Protein AF-A0A6P7U3Q9-F1 (afdb_monomer)

Organism: NCBI:txid2607531

Mean predicted aligned error: 15.28 Å

Solvent-accessible surface area (backbone atoms only — not comparable to full-atom values): 17839 Å² total; per-residue (Å²): 108,72,71,57,51,53,52,53,56,42,59,76,68,71,72,64,71,48,75,66,57,58,52,54,49,52,51,52,59,54,46,75,79,41,59,65,56,70,75,57,48,54,51,52,53,52,52,51,58,48,55,72,71,46,54,90,85,40,72,64,36,56,52,53,51,49,53,51,50,55,65,64,68,53,68,44,76,66,75,80,89,80,83,84,53,65,67,60,52,48,53,53,50,57,71,78,38,85,76,60,61,73,61,52,52,51,56,62,65,45,67,84,76,55,99,71,86,87,88,91,87,88,78,86,80,82,71,90,65,76,85,84,69,65,58,80,45,72,71,43,54,52,48,43,53,64,25,67,44,91,69,81,72,59,62,70,56,48,54,51,50,55,50,46,51,54,50,50,56,52,45,48,70,77,41,78,81,72,80,59,68,64,50,70,76,59,44,38,78,73,74,40,77,79,74,42,60,99,52,82,82,56,58,99,60,69,56,92,49,44,45,84,41,83,45,80,54,99,80,39,80,44,82,43,64,38,36,44,45,84,38,74,77,82,58,68,50,50,78,44,78,46,46,88,72,53,68,72,56,50,54,53,49,54,52,50,47,54,52,48,37,56,51,40,48,73,76,39,71,88,56,49,55,73,70,67,29,49,24,28,42,40,40,37,41,73,68,87,129

Secondary structure (DSSP, 8-state):
-HHHHHHHHHHHTT----HHHHHHHHHHHHHTTS---HHHHHHHHHHHHHHHHS-TTSHHHHHHHHHHHHHHHS-TT--------HHHHHHHHHHHS-S-HHHHHHHHHHTTT---------STTS----TTS-B--HHHHHHHHHHT---SSSHHHHHHHHHHHHHHHHHHHH-----SB--HHHHHHHH-S-SS-TTSSS-SSPPTTEEEEEEEETTEEEEEEEEEEEE-SS-S-PEEEES---HHHHHHHHHHHHHHHHHHHHH-TT--TTTSS--EEEEE-----

Structure (mmCIF, N/CA/C/O backbone):
data_AF-A0A6P7U3Q9-F1
#
_entry.id   AF-A0A6P7U3Q9-F1
#
loop_
_atom_site.group_PDB
_atom_site.id
_atom_site.type_symbol
_atom_site.label_atom_id
_atom_site.label_alt_id
_atom_site.label_comp_id
_atom_site.label_asym_id
_atom_site.label_entity_id
_atom_site.label_seq_id
_atom_site.pdbx_PDB_ins_code
_atom_site.Cartn_x
_atom_site.Cartn_y
_atom_site.Cartn_z
_atom_site.occupancy
_atom_site.B_iso_or_equiv
_atom_site.auth_seq_id
_atom_site.auth_comp_id
_atom_site.auth_asym_id
_atom_site.auth_atom_id
_atom_site.pdbx_PDB_model_num
ATOM 1 N N . MET A 1 1 ? -4.521 23.941 66.210 1.00 52.97 1 MET A N 1
ATOM 2 C CA . MET A 1 1 ? -5.509 23.727 67.291 1.00 52.97 1 MET A CA 1
ATOM 3 C C . MET A 1 1 ? -6.953 24.027 66.886 1.00 52.97 1 MET A C 1
ATOM 5 O O . MET A 1 1 ? -7.742 23.097 66.923 1.00 52.97 1 MET A O 1
ATOM 9 N N . LEU A 1 2 ? -7.325 25.228 66.415 1.00 47.78 2 LEU A N 1
ATOM 10 C CA . LEU A 1 2 ? -8.735 25.521 66.066 1.00 47.78 2 LEU A CA 1
ATOM 11 C C . LEU A 1 2 ? -9.262 24.725 64.846 1.00 47.78 2 LEU A C 1
ATOM 13 O O . LEU A 1 2 ? -10.380 24.222 64.870 1.00 47.78 2 LEU A O 1
ATOM 17 N N . ASN A 1 3 ? -8.437 24.532 63.806 1.00 52.97 3 ASN A N 1
ATOM 18 C CA . ASN A 1 3 ? -8.806 23.727 62.626 1.00 52.97 3 ASN A CA 1
ATOM 19 C C . ASN A 1 3 ? -8.926 22.220 62.920 1.00 52.97 3 ASN A C 1
ATOM 21 O O . ASN A 1 3 ? -9.702 21.529 62.263 1.00 52.97 3 ASN A O 1
ATOM 25 N N . GLU A 1 4 ? -8.188 21.707 63.905 1.00 60.53 4 GLU A N 1
ATOM 26 C CA . GLU A 1 4 ? -8.290 20.305 64.338 1.00 60.53 4 GLU A CA 1
ATOM 27 C C . GLU A 1 4 ? -9.533 20.079 65.196 1.00 60.53 4 GLU A C 1
ATOM 29 O O . GLU A 1 4 ? -10.237 19.092 65.006 1.00 60.53 4 GLU A O 1
ATOM 34 N N . GLN A 1 5 ? -9.868 21.041 66.058 1.00 57.62 5 GLN A N 1
ATOM 35 C CA . GLN A 1 5 ? -11.106 21.029 66.835 1.00 57.62 5 GLN A CA 1
ATOM 36 C C . GLN A 1 5 ? -12.343 21.192 65.938 1.00 57.62 5 GLN A C 1
ATOM 38 O O . GLN A 1 5 ? -13.330 20.489 66.125 1.00 57.62 5 GLN A O 1
ATOM 43 N N . LEU A 1 6 ? -12.272 22.019 64.888 1.00 56.50 6 LEU A N 1
ATOM 44 C CA . LEU A 1 6 ? -13.322 22.110 63.866 1.00 56.50 6 LEU A CA 1
ATOM 45 C C . LEU A 1 6 ? -13.481 20.810 63.063 1.00 56.50 6 LEU A C 1
ATOM 47 O O . LEU A 1 6 ? -14.604 20.451 62.721 1.00 56.50 6 LEU A O 1
ATOM 51 N N . LYS A 1 7 ? -12.393 20.083 62.771 1.00 55.75 7 LYS A N 1
ATOM 52 C CA . LYS A 1 7 ? -12.465 18.744 62.154 1.00 55.75 7 LYS A CA 1
ATOM 53 C C . LYS A 1 7 ? -13.072 17.702 63.098 1.00 55.75 7 LYS A C 1
ATOM 55 O O . LYS A 1 7 ? -13.843 16.865 62.638 1.00 55.75 7 LYS A O 1
ATOM 60 N N . ALA A 1 8 ? -12.756 17.763 64.391 1.00 57.00 8 ALA A N 1
ATOM 61 C CA . ALA A 1 8 ? -13.299 16.859 65.405 1.00 57.00 8 ALA A CA 1
ATOM 62 C C . ALA A 1 8 ? -14.808 17.078 65.627 1.00 57.00 8 ALA A C 1
ATOM 64 O O . ALA A 1 8 ? -15.578 16.126 65.566 1.00 57.00 8 ALA A O 1
ATOM 65 N N . ILE A 1 9 ? -15.250 18.334 65.748 1.00 57.62 9 ILE A N 1
ATOM 66 C CA . ILE A 1 9 ? -16.673 18.684 65.909 1.00 57.62 9 ILE A CA 1
ATOM 67 C C . ILE A 1 9 ? -17.478 18.342 64.641 1.00 57.62 9 IL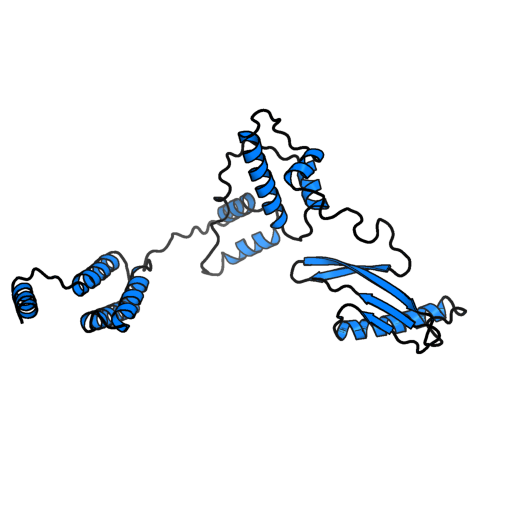E A C 1
ATOM 69 O O . ILE A 1 9 ? -18.609 17.868 64.720 1.00 57.62 9 ILE A O 1
ATOM 73 N N . LYS A 1 10 ? -16.892 18.510 63.447 1.00 51.03 10 LYS A N 1
ATOM 74 C CA . LYS A 1 10 ? -17.540 18.115 62.183 1.00 51.03 10 LYS A CA 1
ATOM 75 C C . LYS A 1 10 ? -17.627 16.593 61.976 1.00 51.03 10 LYS A C 1
ATOM 77 O O . LYS A 1 10 ? -18.480 16.163 61.203 1.00 51.03 10 LYS A O 1
ATOM 82 N N . ARG A 1 11 ? -16.797 15.792 62.660 1.00 53.44 11 ARG A N 1
ATOM 83 C CA . ARG A 1 11 ? -16.902 14.319 62.701 1.00 53.44 11 ARG A CA 1
ATOM 84 C C . ARG A 1 11 ? -18.050 13.843 63.585 1.00 53.44 11 ARG A C 1
ATOM 86 O O . ARG A 1 11 ? -18.759 12.927 63.191 1.00 53.44 11 ARG A O 1
ATOM 93 N N . GLU A 1 12 ? -18.264 14.479 64.736 1.00 51.75 12 GLU A N 1
ATOM 94 C CA . GLU A 1 12 ? -19.347 14.104 65.661 1.00 51.75 12 GLU A CA 1
ATOM 95 C C . GLU A 1 12 ? -20.749 14.438 65.128 1.00 51.75 12 GLU A C 1
ATOM 97 O O . GLU A 1 12 ? -21.712 13.753 65.451 1.00 51.75 12 GLU A O 1
ATOM 102 N N . LEU A 1 13 ? -20.870 15.450 64.262 1.00 49.06 13 LEU A N 1
ATOM 103 C CA . LEU A 1 13 ? -22.145 15.864 63.662 1.00 49.06 13 LEU A CA 1
ATOM 104 C C . LEU A 1 13 ? -22.576 15.031 62.438 1.00 49.06 13 LEU A C 1
ATOM 106 O O . LEU A 1 13 ? -23.645 15.286 61.892 1.00 49.06 13 LEU A O 1
ATOM 110 N N . GLY A 1 14 ? -21.775 14.060 61.979 1.00 48.97 14 GLY A N 1
ATOM 111 C CA . GLY A 1 14 ? -22.157 13.134 60.897 1.00 48.97 14 GLY A CA 1
ATOM 112 C C . GLY A 1 14 ? -22.360 13.764 59.506 1.00 48.97 14 GLY A C 1
ATOM 113 O O . GLY A 1 14 ? -22.936 13.127 58.628 1.00 48.97 14 GLY A O 1
ATOM 114 N N . ILE A 1 15 ? -21.912 15.008 59.287 1.00 46.22 15 ILE A N 1
ATOM 115 C CA . ILE A 1 15 ? -22.162 15.781 58.049 1.00 46.22 15 ILE A CA 1
ATOM 116 C C . ILE A 1 15 ? -20.983 15.726 57.060 1.00 46.22 15 ILE A C 1
ATOM 118 O O . ILE A 1 15 ? -21.161 15.991 55.872 1.00 46.22 15 ILE A O 1
ATOM 122 N N . LEU A 1 16 ? -19.785 15.327 57.492 1.00 44.59 16 LEU A N 1
ATOM 123 C CA . LEU A 1 16 ? -18.706 14.996 56.561 1.00 44.59 16 LEU A CA 1
ATOM 124 C C . LEU A 1 16 ? -18.811 13.515 56.191 1.00 44.59 16 LEU A C 1
ATOM 126 O O . LEU A 1 16 ? -18.210 12.669 56.843 1.00 44.59 16 LEU A O 1
ATOM 130 N N . LYS A 1 17 ? -19.546 13.203 55.116 1.00 50.00 17 LYS A N 1
ATOM 131 C CA . LYS A 1 17 ? -19.122 12.077 54.273 1.00 50.00 17 LYS A CA 1
ATOM 132 C C . LYS A 1 17 ? -17.722 12.452 53.801 1.00 50.00 17 LYS A C 1
ATOM 134 O O . LYS A 1 17 ? -17.594 13.420 53.052 1.00 50.00 17 LYS A O 1
ATOM 139 N N . ASP A 1 18 ? -16.692 11.778 54.303 1.00 58.56 18 ASP A N 1
ATOM 140 C CA . ASP A 1 18 ? -15.330 11.998 53.823 1.00 58.56 18 ASP A CA 1
ATOM 141 C C . ASP A 1 18 ? -15.333 11.839 52.292 1.00 58.56 18 ASP A C 1
ATOM 143 O O . ASP A 1 18 ? -16.075 11.018 51.743 1.00 58.56 18 ASP A O 1
ATOM 147 N N . ASP A 1 19 ? -14.512 12.613 51.573 1.00 62.41 19 ASP A N 1
ATOM 148 C CA . ASP A 1 19 ? -14.439 12.540 50.103 1.00 62.41 19 ASP A CA 1
ATOM 149 C C . ASP A 1 19 ? -14.242 11.091 49.615 1.00 62.41 19 ASP A C 1
ATOM 151 O O . ASP A 1 19 ? -14.748 10.707 48.559 1.00 62.41 19 ASP A O 1
ATOM 155 N N . LYS A 1 20 ? -13.584 10.261 50.435 1.00 66.75 20 LYS A N 1
ATOM 156 C CA . LYS A 1 20 ? -13.389 8.820 50.239 1.00 66.75 20 LYS A CA 1
ATOM 157 C C . LYS A 1 20 ? -14.699 8.025 50.213 1.00 66.75 20 LYS A C 1
ATOM 159 O O . LYS A 1 20 ? -14.896 7.228 49.299 1.00 66.75 20 LYS A O 1
ATOM 164 N N . ASP A 1 21 ? -15.606 8.286 51.151 1.00 70.50 21 ASP A N 1
ATOM 165 C CA . ASP A 1 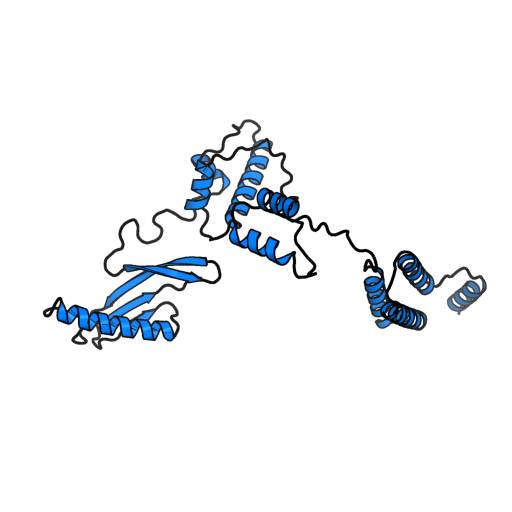21 ? -16.903 7.606 51.248 1.00 70.50 21 ASP A CA 1
ATOM 166 C C . ASP A 1 21 ? -17.832 8.000 50.096 1.00 70.50 21 ASP A C 1
ATOM 168 O O . ASP A 1 21 ? -18.650 7.212 49.628 1.00 70.50 21 ASP A O 1
ATOM 172 N N . SER A 1 22 ? -17.679 9.220 49.574 1.00 75.31 22 SER A N 1
ATOM 173 C CA . SER A 1 22 ? -18.418 9.655 48.386 1.00 75.31 22 SER A CA 1
ATOM 174 C C . SER A 1 22 ? -17.975 8.923 47.112 1.00 75.31 22 SER A C 1
ATOM 176 O O . SER A 1 22 ? -18.782 8.698 46.209 1.00 75.31 22 SER A O 1
ATOM 178 N N . VAL A 1 23 ? -16.690 8.566 47.020 1.00 75.75 23 VAL A N 1
ATOM 179 C CA . VAL A 1 23 ? -16.101 7.884 45.862 1.00 75.75 23 VAL A CA 1
ATOM 180 C C . VAL A 1 23 ? -16.430 6.393 45.896 1.00 75.75 23 VAL A C 1
ATOM 182 O O . VAL A 1 23 ? -16.833 5.844 44.872 1.00 75.75 23 VAL A O 1
ATOM 185 N N . SER A 1 24 ? -16.338 5.754 47.065 1.00 76.44 24 SER A N 1
ATOM 186 C CA . SER A 1 24 ? -16.710 4.345 47.233 1.00 76.44 24 SER A CA 1
ATOM 187 C C . SER A 1 24 ? -18.198 4.108 46.955 1.00 76.44 24 SER A C 1
ATOM 189 O O . SER A 1 24 ? -18.549 3.164 46.245 1.00 76.44 24 SER A O 1
ATOM 191 N N . GLU A 1 25 ? -19.072 5.008 47.411 1.00 81.12 25 GLU A N 1
ATOM 192 C CA . GLU A 1 25 ? -20.513 4.915 47.165 1.00 81.12 25 GLU A CA 1
ATOM 193 C C . GLU A 1 25 ? -20.857 5.050 45.673 1.00 81.12 25 GLU A C 1
ATOM 195 O O . GLU A 1 25 ? -21.685 4.305 45.152 1.00 81.12 25 GLU A O 1
ATOM 200 N N . LYS A 1 26 ? -20.167 5.937 44.942 1.00 83.50 26 LYS A N 1
ATOM 201 C CA . LYS A 1 26 ? -20.329 6.065 43.482 1.00 83.50 26 LYS A CA 1
ATOM 202 C C . LYS A 1 26 ? -19.957 4.779 42.746 1.00 83.50 26 LYS A C 1
ATOM 204 O O . LYS A 1 26 ? -20.659 4.392 41.812 1.00 83.50 26 LYS A O 1
ATOM 209 N N . PHE A 1 27 ? -18.875 4.112 43.151 1.00 84.75 27 PHE A N 1
ATOM 210 C CA . PHE A 1 27 ? -18.471 2.842 42.545 1.00 84.75 27 PHE A CA 1
ATOM 211 C C . PHE A 1 27 ? -19.470 1.724 42.856 1.00 84.75 27 PHE A C 1
ATOM 213 O O . PHE A 1 27 ? -19.871 1.007 41.940 1.00 84.75 27 PHE A O 1
ATOM 220 N N . ARG A 1 28 ? -19.970 1.637 44.096 1.00 82.56 28 ARG A N 1
ATOM 221 C CA . ARG A 1 28 ? -21.030 0.681 44.465 1.00 82.56 28 ARG A CA 1
ATOM 222 C C . ARG A 1 28 ? -22.326 0.905 43.689 1.00 82.56 28 ARG A C 1
ATOM 224 O O . ARG A 1 28 ? -22.921 -0.056 43.211 1.00 82.56 28 ARG A O 1
ATOM 231 N N . GLN A 1 29 ? -22.733 2.159 43.492 1.00 85.00 29 GLN A N 1
ATOM 232 C CA . GLN A 1 29 ? -23.916 2.493 42.692 1.00 85.00 29 GLN A CA 1
ATOM 233 C C . GLN A 1 29 ? -23.778 2.063 41.226 1.00 85.00 29 GLN A C 1
ATOM 235 O O . GLN A 1 29 ? -24.739 1.563 40.646 1.00 85.00 29 GLN A O 1
ATOM 240 N N . ARG A 1 30 ? -22.589 2.209 40.624 1.00 81.25 30 ARG A N 1
ATOM 241 C CA . ARG A 1 30 ? -22.328 1.718 39.258 1.00 81.25 30 ARG A CA 1
ATOM 242 C C . ARG A 1 30 ? -22.402 0.192 39.186 1.00 81.25 30 ARG A C 1
ATOM 244 O O . ARG A 1 30 ? -23.044 -0.342 38.281 1.00 81.25 30 ARG A O 1
ATOM 251 N N . LEU A 1 31 ? -21.810 -0.491 40.167 1.00 80.19 31 LEU A N 1
ATOM 252 C CA . LEU A 1 31 ? -21.789 -1.954 40.252 1.00 80.19 31 LEU A CA 1
ATOM 253 C C . LEU A 1 31 ? -23.181 -2.560 40.444 1.00 80.19 31 LEU A C 1
ATOM 255 O O . LEU A 1 31 ? -23.454 -3.610 39.877 1.00 80.19 31 LEU A O 1
ATOM 259 N N . ALA A 1 32 ? -24.090 -1.879 41.149 1.00 78.56 32 ALA A N 1
ATOM 260 C CA . ALA A 1 32 ? -25.460 -2.357 41.361 1.00 78.56 32 ALA A CA 1
ATOM 261 C C . ALA A 1 32 ? -26.244 -2.600 40.054 1.00 78.56 32 ALA A C 1
ATOM 263 O O . ALA A 1 32 ? -27.200 -3.372 40.041 1.00 78.56 32 ALA A O 1
ATOM 264 N N . SER A 1 33 ? -25.848 -1.949 38.955 1.00 77.12 33 SER A N 1
ATOM 265 C CA . SER A 1 33 ? -26.491 -2.086 37.641 1.00 77.12 33 SER A CA 1
ATOM 266 C C . SER A 1 33 ? -25.876 -3.163 36.734 1.00 77.12 33 SER A C 1
ATOM 268 O O . SER A 1 33 ? -26.373 -3.373 35.625 1.00 77.12 33 SER A O 1
ATOM 270 N N . LEU A 1 34 ? -24.788 -3.813 37.166 1.00 81.19 34 LEU A N 1
ATOM 271 C CA . LEU A 1 34 ? -23.948 -4.692 36.349 1.00 81.19 34 LEU A CA 1
ATOM 272 C C . LEU A 1 34 ? -23.845 -6.088 36.975 1.00 81.19 34 LEU A C 1
ATOM 274 O O . LEU A 1 34 ? -23.702 -6.240 38.185 1.00 81.19 34 LEU A O 1
ATOM 278 N N . THR A 1 35 ? -23.875 -7.127 36.142 1.00 81.31 35 THR A N 1
ATOM 279 C CA . THR A 1 35 ? -23.699 -8.519 36.573 1.00 81.31 35 THR A CA 1
ATOM 280 C C . THR A 1 35 ? -22.226 -8.902 36.459 1.00 81.31 35 THR A C 1
ATOM 282 O O . THR A 1 35 ? -21.737 -9.325 35.413 1.00 81.31 35 THR A O 1
ATOM 285 N N . VAL A 1 36 ? -21.492 -8.700 37.554 1.00 82.12 36 VAL A N 1
ATOM 286 C CA . VAL A 1 36 ? -20.043 -8.937 37.622 1.00 82.12 36 VAL A CA 1
ATOM 287 C C . VAL A 1 36 ? -19.751 -10.393 38.028 1.00 82.12 36 VAL A C 1
ATOM 289 O O . VAL A 1 36 ? -20.356 -10.888 38.981 1.00 82.12 36 VAL A O 1
ATOM 292 N N . PRO A 1 37 ? -18.824 -11.100 37.351 1.00 87.56 37 PRO A N 1
ATOM 293 C CA . PRO A 1 37 ? -18.370 -12.428 37.766 1.00 87.56 37 PRO A CA 1
ATOM 294 C C . PRO A 1 37 ? -17.748 -12.440 39.170 1.00 87.56 37 PRO A C 1
ATOM 296 O O . PRO A 1 37 ? -17.077 -11.489 39.570 1.00 87.56 37 PRO A O 1
ATOM 299 N N . VAL A 1 38 ? -17.906 -13.555 39.890 1.00 87.12 38 VAL A N 1
ATOM 300 C CA . VAL A 1 38 ? -17.514 -13.697 41.309 1.00 87.12 38 VAL A CA 1
ATOM 301 C C . VAL A 1 38 ? -16.040 -13.360 41.554 1.00 87.12 38 VAL A C 1
ATOM 303 O O . VAL A 1 38 ? -15.726 -12.602 42.465 1.00 87.12 38 VAL A O 1
ATOM 306 N N . THR A 1 39 ? -15.140 -13.839 40.695 1.00 87.88 39 THR A N 1
ATOM 307 C CA . THR A 1 39 ? -13.694 -13.586 40.808 1.00 87.88 39 THR A CA 1
ATOM 308 C C . THR A 1 39 ? -13.339 -12.104 40.714 1.00 87.88 39 THR A C 1
ATOM 310 O O . THR A 1 39 ? -12.439 -11.630 41.398 1.00 87.88 39 THR A O 1
ATOM 313 N N . ILE A 1 40 ? -14.050 -11.351 39.874 1.00 86.44 40 ILE A N 1
ATOM 314 C CA . ILE A 1 40 ? -13.814 -9.917 39.684 1.00 86.44 40 ILE A CA 1
ATOM 315 C C . ILE A 1 40 ? -14.450 -9.131 40.831 1.00 86.44 40 ILE A C 1
ATOM 317 O O . ILE A 1 40 ? -13.866 -8.154 41.295 1.00 86.44 40 ILE A O 1
ATOM 321 N N . MET A 1 41 ? -15.601 -9.584 41.333 1.00 86.12 41 MET A N 1
ATOM 322 C CA . MET A 1 41 ? -16.235 -8.994 42.510 1.00 86.12 41 MET A CA 1
ATOM 323 C C . MET A 1 41 ? -15.317 -9.070 43.740 1.00 86.12 41 MET A C 1
ATOM 325 O O . MET A 1 41 ? -15.166 -8.078 44.446 1.00 86.12 41 MET A O 1
ATOM 329 N N . GLU A 1 42 ? -14.634 -10.200 43.953 1.00 89.38 42 GLU A N 1
ATOM 330 C CA . GLU A 1 42 ? -13.645 -10.350 45.031 1.00 89.38 42 GLU A CA 1
ATOM 331 C C . GLU A 1 42 ? -12.491 -9.344 44.908 1.00 89.38 42 GLU A C 1
ATOM 333 O O . GLU A 1 42 ? -12.098 -8.727 45.898 1.00 89.38 42 GLU A O 1
ATOM 338 N N . VAL A 1 43 ? -11.972 -9.132 43.694 1.00 88.19 43 VAL A N 1
ATOM 339 C CA . VAL A 1 43 ? -10.904 -8.151 43.438 1.00 88.19 43 VAL A CA 1
ATOM 340 C C . VAL A 1 43 ? -11.395 -6.725 43.695 1.00 88.19 43 VAL A C 1
ATOM 342 O O . VAL A 1 43 ? -10.690 -5.938 44.322 1.00 88.19 43 VAL A O 1
ATOM 345 N N . ILE A 1 44 ? -12.608 -6.385 43.256 1.00 87.94 44 ILE A N 1
ATOM 346 C CA . ILE A 1 44 ? -13.198 -5.059 43.476 1.00 87.94 44 ILE A CA 1
ATOM 347 C C . ILE A 1 44 ? -13.384 -4.785 44.972 1.00 87.94 44 ILE A C 1
ATOM 349 O O . ILE A 1 44 ? -13.033 -3.701 45.434 1.00 87.94 44 ILE A O 1
ATOM 353 N N . GLU A 1 45 ? -13.878 -5.756 45.741 1.00 87.81 45 GLU A N 1
ATOM 354 C CA . GLU A 1 45 ? -14.030 -5.620 47.194 1.00 87.81 45 GLU A CA 1
ATOM 355 C C . GLU A 1 45 ? -12.676 -5.468 47.905 1.00 87.81 45 GLU A C 1
ATOM 357 O O . GLU A 1 45 ? -12.531 -4.622 48.790 1.00 87.81 45 GLU A O 1
ATOM 362 N N . GLN A 1 46 ? -11.644 -6.208 47.479 1.00 88.12 46 GLN A N 1
ATOM 363 C CA . GLN A 1 46 ? -10.283 -6.041 48.002 1.00 88.12 46 GLN A CA 1
ATOM 364 C C . GLN A 1 46 ? -9.720 -4.643 47.717 1.00 88.12 46 GLN A C 1
ATOM 366 O O . GLN A 1 46 ? -9.127 -4.024 48.601 1.00 88.12 46 GLN A O 1
ATOM 371 N N . GLU A 1 47 ? -9.906 -4.123 46.504 1.00 87.38 47 GLU A N 1
ATOM 372 C CA . GLU A 1 47 ? -9.430 -2.788 46.133 1.00 87.38 47 GLU A CA 1
ATOM 373 C C . GLU A 1 47 ? -10.241 -1.670 46.809 1.00 87.38 47 GLU A C 1
ATOM 375 O O . GLU A 1 47 ? -9.668 -0.654 47.205 1.00 87.38 47 GLU A O 1
ATOM 380 N N . LEU A 1 48 ? -11.545 -1.862 47.044 1.00 86.12 48 LEU A N 1
ATOM 381 C CA . LEU A 1 48 ? -12.362 -0.946 47.851 1.00 86.12 48 LEU A CA 1
ATOM 382 C C . LEU A 1 48 ? -11.910 -0.919 49.319 1.00 86.12 48 LEU A C 1
ATOM 384 O O . LEU A 1 48 ? -11.827 0.161 49.907 1.00 86.12 48 LEU A O 1
ATOM 388 N N . ALA A 1 49 ? -11.559 -2.075 49.891 1.00 87.00 49 ALA A N 1
ATOM 389 C CA . ALA A 1 49 ? -11.005 -2.169 51.242 1.00 87.00 49 ALA A CA 1
ATOM 390 C C . ALA A 1 49 ? -9.610 -1.523 51.353 1.00 87.00 49 ALA A C 1
ATOM 392 O O . ALA A 1 49 ? -9.279 -0.898 52.364 1.00 87.00 49 ALA A O 1
ATOM 393 N N . LYS A 1 50 ? -8.782 -1.617 50.303 1.00 85.50 50 LYS A N 1
ATOM 394 C CA . LYS A 1 50 ? -7.511 -0.877 50.227 1.00 85.50 50 LYS A CA 1
ATOM 395 C C . LYS A 1 50 ? -7.755 0.630 50.145 1.00 85.50 50 LYS A C 1
ATOM 397 O O . LYS A 1 50 ? -7.123 1.388 50.878 1.00 85.50 50 LYS A O 1
ATOM 402 N N . LEU A 1 51 ? -8.708 1.071 49.321 1.00 83.88 51 LEU A N 1
ATOM 403 C CA . LEU A 1 51 ? -9.039 2.487 49.140 1.00 83.88 51 LEU A CA 1
ATOM 404 C C . LEU A 1 51 ? -9.519 3.156 50.441 1.00 83.88 51 LEU A C 1
ATOM 406 O O . LEU A 1 51 ? -9.191 4.321 50.675 1.00 83.88 51 LEU A O 1
ATOM 410 N N . SER A 1 52 ? -10.257 2.440 51.300 1.00 81.25 52 SER A N 1
ATOM 411 C CA . SER A 1 52 ? -10.695 2.974 52.599 1.00 81.25 52 SER A CA 1
ATOM 412 C C . SER A 1 52 ? -9.543 3.167 53.588 1.00 81.25 52 SER A C 1
ATOM 414 O O . SER A 1 52 ? -9.570 4.110 54.380 1.00 81.25 52 SER A O 1
ATOM 416 N N . ASN A 1 53 ? -8.517 2.314 53.524 1.00 83.56 53 ASN A N 1
ATOM 417 C CA . ASN A 1 53 ? -7.377 2.354 54.444 1.00 83.56 53 ASN A CA 1
ATOM 418 C C . ASN A 1 53 ? -6.307 3.377 54.034 1.00 83.56 53 ASN A C 1
ATOM 420 O O . ASN A 1 53 ? -5.633 3.938 54.895 1.00 83.56 53 ASN A O 1
ATOM 424 N N . LEU A 1 54 ? -6.146 3.637 52.734 1.00 81.12 54 LEU A N 1
ATOM 425 C CA . LEU A 1 54 ? -5.113 4.537 52.218 1.00 81.12 54 LEU A CA 1
ATOM 426 C C . LEU A 1 54 ? -5.417 6.012 52.505 1.00 81.12 54 LEU A C 1
ATOM 428 O O . LEU A 1 54 ? -6.563 6.462 52.456 1.00 81.12 54 LEU A O 1
ATOM 432 N N . GLU A 1 55 ? -4.378 6.806 52.764 1.00 75.62 55 GLU A N 1
ATOM 433 C CA . GLU A 1 55 ? -4.494 8.261 52.893 1.00 75.62 55 GLU A CA 1
ATOM 434 C C . GLU A 1 55 ? -4.781 8.927 51.541 1.00 75.62 55 GLU A C 1
ATOM 436 O O . GLU A 1 55 ? -4.181 8.583 50.525 1.00 75.62 55 GLU A O 1
ATOM 441 N N . SER A 1 56 ? -5.658 9.936 51.523 1.00 72.94 56 SER A N 1
ATOM 442 C CA . SER A 1 56 ? -6.075 10.625 50.290 1.00 72.94 56 SER A CA 1
ATOM 443 C C . SER A 1 56 ? -4.953 11.420 49.607 1.00 72.94 56 SER A C 1
ATOM 445 O O . SER A 1 56 ? -5.095 11.791 48.446 1.00 72.94 56 SER A O 1
ATOM 447 N N . SER A 1 57 ? -3.854 11.699 50.313 1.00 76.94 57 SER A N 1
ATOM 448 C CA . SER A 1 57 ? -2.642 12.345 49.789 1.00 76.94 57 SER A CA 1
ATOM 449 C C . SER A 1 57 ? -1.625 11.366 49.196 1.00 76.94 57 SER A C 1
ATOM 451 O O . SER A 1 57 ? -0.646 11.811 48.600 1.00 76.94 57 SER A O 1
ATOM 453 N N . SER A 1 58 ? -1.820 10.052 49.361 1.00 84.62 58 SER A N 1
ATOM 454 C CA . SER A 1 58 ? -0.893 9.041 48.849 1.00 84.62 58 SER A CA 1
ATOM 455 C C . SER A 1 58 ? -1.023 8.876 47.334 1.00 84.62 58 SER A C 1
ATOM 457 O O . SER A 1 58 ? -2.124 8.883 46.779 1.00 84.62 58 SER A O 1
ATOM 459 N N . ALA A 1 59 ? 0.105 8.652 46.656 1.00 83.50 59 ALA A N 1
ATOM 460 C CA . ALA A 1 59 ? 0.116 8.290 45.241 1.00 83.50 59 ALA A CA 1
ATOM 461 C C . ALA A 1 59 ? -0.647 6.975 44.982 1.00 83.50 59 ALA A C 1
ATOM 463 O O . ALA A 1 59 ? -1.312 6.842 43.956 1.00 83.50 59 ALA A O 1
ATOM 464 N N . GLU A 1 60 ? -0.630 6.043 45.940 1.00 84.12 60 GLU A N 1
ATOM 465 C CA . GLU A 1 60 ? -1.352 4.766 45.854 1.00 84.12 60 GLU A CA 1
ATOM 466 C C . GLU A 1 60 ? -2.872 4.963 45.833 1.00 84.12 60 GLU A C 1
ATOM 468 O O . GLU A 1 60 ? -3.570 4.283 45.087 1.00 84.12 60 GLU A O 1
ATOM 473 N N . PHE A 1 61 ? -3.389 5.959 46.561 1.00 86.06 61 PHE A N 1
ATOM 474 C CA . PHE A 1 61 ? -4.819 6.278 46.560 1.00 86.06 61 PHE A CA 1
ATOM 475 C C . PHE A 1 61 ? -5.303 6.705 45.167 1.00 86.06 61 PHE A C 1
ATOM 477 O O . PHE A 1 61 ? -6.379 6.303 44.726 1.00 86.06 61 PHE A O 1
ATOM 484 N N . SER A 1 62 ? -4.488 7.481 44.446 1.00 85.31 62 SER A N 1
ATOM 485 C CA . SER A 1 62 ? -4.781 7.883 43.065 1.00 85.31 62 SER A CA 1
ATOM 486 C C . SER A 1 62 ? -4.776 6.683 42.109 1.00 85.31 62 SER A C 1
ATOM 488 O O . SER A 1 62 ? -5.679 6.543 41.283 1.00 85.31 62 SER A O 1
ATOM 490 N N . VAL A 1 63 ? -3.804 5.774 42.255 1.00 89.12 63 VAL A N 1
ATOM 491 C CA . VAL A 1 63 ? -3.685 4.571 41.413 1.00 89.12 63 VAL A CA 1
ATOM 492 C C . VAL A 1 63 ? -4.856 3.613 41.641 1.00 89.12 63 VAL A C 1
ATOM 494 O O . VAL A 1 63 ? -5.507 3.225 40.672 1.00 89.12 63 VAL A O 1
ATOM 497 N N . THR A 1 64 ? -5.180 3.285 42.895 1.00 87.25 64 THR A N 1
ATOM 498 C CA . THR A 1 64 ? -6.304 2.396 43.235 1.00 87.25 64 THR A CA 1
ATOM 499 C C . THR A 1 64 ? -7.643 2.996 42.814 1.00 87.25 64 THR A C 1
ATOM 501 O O . THR A 1 64 ? -8.493 2.290 42.276 1.00 87.25 64 THR A O 1
ATOM 504 N N . ARG A 1 65 ? -7.828 4.315 42.973 1.00 87.56 65 ARG A N 1
ATOM 505 C CA . ARG A 1 65 ? -9.024 5.012 42.483 1.00 87.56 65 ARG A CA 1
ATOM 506 C C . ARG A 1 65 ? -9.174 4.889 40.969 1.00 87.56 65 ARG A C 1
ATOM 508 O O . ARG A 1 65 ? -10.273 4.604 40.505 1.00 87.56 65 ARG A O 1
ATOM 515 N N . ASN A 1 66 ? -8.097 5.109 40.214 1.00 90.06 66 ASN A N 1
ATOM 516 C CA . ASN A 1 66 ? -8.130 4.968 38.761 1.00 90.06 66 ASN A CA 1
ATOM 517 C C . ASN A 1 66 ? -8.435 3.521 38.379 1.00 90.06 66 ASN A C 1
ATOM 519 O O . ASN A 1 66 ? -9.323 3.287 37.572 1.00 90.06 66 ASN A O 1
ATOM 523 N N . TYR A 1 67 ? -7.757 2.549 38.990 1.00 90.75 67 TYR A N 1
ATOM 524 C CA . TYR A 1 67 ? -7.983 1.130 38.722 1.00 90.75 67 TYR A CA 1
ATOM 525 C C . TYR A 1 67 ? -9.438 0.703 38.979 1.00 90.75 67 TYR A C 1
ATOM 527 O O . TYR A 1 67 ? -10.041 0.036 38.140 1.00 90.75 67 TYR A O 1
ATOM 535 N N . LEU A 1 68 ? -10.045 1.161 40.078 1.00 88.00 68 LEU A N 1
ATOM 536 C CA . LEU A 1 68 ? -11.471 0.956 40.354 1.00 88.00 68 LEU A CA 1
ATOM 537 C C . LEU A 1 68 ? -12.379 1.663 39.336 1.00 88.00 68 LEU A C 1
ATOM 539 O O . LEU A 1 68 ? -13.400 1.106 38.935 1.00 88.00 68 LEU A O 1
ATOM 543 N N . ASP A 1 69 ? -12.023 2.863 38.877 1.00 88.56 69 ASP A N 1
ATOM 544 C CA . ASP A 1 69 ? -12.777 3.550 37.821 1.00 88.56 69 ASP A CA 1
ATOM 545 C C . ASP A 1 69 ? -12.735 2.760 36.502 1.00 88.56 69 ASP A C 1
ATOM 547 O O . ASP A 1 69 ? -13.778 2.548 35.887 1.00 88.56 69 ASP A O 1
ATOM 551 N N . TRP A 1 70 ? -11.579 2.196 36.132 1.00 90.00 70 TRP A N 1
ATOM 552 C CA . TRP A 1 70 ? -11.460 1.283 34.990 1.00 90.00 70 TRP A CA 1
ATOM 553 C C . TRP A 1 70 ? -12.347 0.049 35.164 1.00 90.00 70 TRP A C 1
ATOM 555 O O . TRP A 1 70 ? -13.178 -0.229 34.298 1.00 90.00 70 TRP A O 1
ATOM 565 N N . LEU A 1 71 ? -12.238 -0.650 36.299 1.00 87.50 71 LEU A N 1
ATOM 566 C CA . LEU A 1 71 ? -13.032 -1.852 36.577 1.00 87.50 71 LEU A CA 1
ATOM 567 C C . LEU A 1 71 ? -14.540 -1.578 36.558 1.00 87.50 71 LEU A C 1
ATOM 569 O O . LEU A 1 71 ? -15.299 -2.412 36.071 1.00 87.50 71 LEU A O 1
ATOM 573 N N . THR A 1 72 ? -14.982 -0.418 37.048 1.00 85.75 72 THR A N 1
ATOM 574 C CA . THR A 1 72 ? -16.407 -0.044 37.061 1.00 85.75 72 THR A CA 1
ATOM 575 C C . THR A 1 72 ? -16.912 0.554 35.746 1.00 85.75 72 THR A C 1
ATOM 577 O O . THR A 1 72 ? -18.123 0.629 35.552 1.00 85.75 72 THR A O 1
ATOM 580 N N . SER A 1 73 ? -16.021 0.972 34.841 1.00 85.31 73 SER A N 1
ATOM 581 C CA . SER A 1 73 ? -16.389 1.479 33.509 1.00 85.31 73 SER A CA 1
ATOM 582 C C . SER A 1 73 ? -16.693 0.372 32.494 1.00 85.31 73 SER A C 1
ATOM 584 O O . SER A 1 73 ? -17.369 0.614 31.493 1.00 85.31 73 SER A O 1
ATOM 586 N N . ILE A 1 74 ? -16.216 -0.848 32.752 1.00 86.38 74 ILE A N 1
ATOM 587 C CA . ILE A 1 74 ? -16.423 -1.996 31.869 1.00 86.38 74 ILE A CA 1
ATOM 588 C C . ILE A 1 74 ? -17.885 -2.471 31.981 1.00 86.38 74 ILE A C 1
ATOM 590 O O . ILE A 1 74 ? -18.384 -2.665 33.094 1.00 86.38 74 ILE A O 1
ATOM 594 N N . PRO A 1 75 ? -18.592 -2.698 30.855 1.00 85.00 75 PRO A N 1
ATOM 595 C CA . PRO A 1 75 ? -19.988 -3.126 30.854 1.00 85.00 75 PRO A CA 1
ATOM 596 C C . PRO A 1 75 ? -20.119 -4.635 31.135 1.00 85.00 75 PRO A C 1
ATOM 598 O O . PRO A 1 75 ? -20.547 -5.410 30.282 1.00 85.00 75 PRO A O 1
ATOM 601 N N . TRP A 1 76 ? -19.740 -5.064 32.342 1.00 84.94 76 TRP A N 1
ATOM 602 C CA . TRP A 1 76 ? -19.858 -6.455 32.782 1.00 84.94 76 TRP A CA 1
ATOM 603 C C . TRP A 1 76 ? -21.282 -6.991 32.620 1.00 84.94 76 TRP A C 1
ATOM 605 O O . TRP A 1 76 ? -22.256 -6.359 33.036 1.00 84.94 76 TRP A O 1
ATOM 615 N N . GLY A 1 77 ? -21.390 -8.166 32.000 1.00 77.00 77 GLY A N 1
ATOM 616 C CA . GLY A 1 77 ? -22.657 -8.870 31.824 1.00 77.00 77 GLY A CA 1
ATOM 617 C C . GLY A 1 77 ? -23.626 -8.228 30.829 1.00 77.00 77 GLY A C 1
ATOM 618 O O . GLY A 1 77 ? -24.741 -8.721 30.668 1.00 77.00 77 GLY A O 1
ATOM 619 N N . ARG A 1 78 ? -23.215 -7.162 30.128 1.00 80.31 78 ARG A N 1
ATOM 620 C CA . ARG A 1 78 ? -23.926 -6.667 28.949 1.00 80.31 78 ARG A CA 1
ATOM 621 C C . ARG A 1 78 ? -23.301 -7.283 27.711 1.00 80.31 78 ARG A C 1
ATOM 623 O O . ARG A 1 78 ? -22.142 -7.026 27.399 1.00 80.31 78 ARG A O 1
ATOM 630 N N . TYR A 1 79 ? -24.099 -8.066 27.007 1.00 79.25 79 TYR A N 1
ATOM 631 C CA . TYR A 1 79 ? -23.740 -8.634 25.719 1.00 79.25 79 TYR A CA 1
ATOM 632 C C . TYR A 1 79 ? -24.639 -8.014 24.658 1.00 79.25 79 TYR A C 1
ATOM 634 O O . TYR A 1 79 ? -25.813 -7.737 24.914 1.00 79.25 79 TYR A O 1
ATOM 642 N N . THR A 1 80 ? -24.074 -7.750 23.489 1.00 82.06 80 THR A N 1
ATOM 643 C CA . THR A 1 80 ? -24.859 -7.379 22.314 1.00 82.06 80 THR A CA 1
ATOM 644 C C . THR A 1 80 ? -25.486 -8.646 21.738 1.00 82.06 80 THR A C 1
ATOM 646 O O . THR A 1 80 ? -24.884 -9.716 21.801 1.00 82.06 80 THR A O 1
ATOM 649 N N . GLU A 1 81 ? -26.709 -8.544 21.219 1.00 75.94 81 GLU A N 1
ATOM 650 C CA . GLU A 1 81 ? -27.296 -9.642 20.453 1.00 75.94 81 GLU A CA 1
ATOM 651 C C . GLU A 1 81 ? -26.602 -9.728 19.092 1.00 75.94 81 GLU A C 1
ATOM 653 O O . GLU A 1 81 ? -26.713 -8.818 18.265 1.00 75.94 81 GLU A O 1
ATOM 658 N N . ASP A 1 82 ? -25.883 -10.823 18.868 1.00 73.75 82 ASP A N 1
ATOM 659 C CA . ASP A 1 82 ? -25.219 -11.088 17.599 1.00 73.75 82 ASP A CA 1
ATOM 660 C C . ASP A 1 82 ? -26.216 -11.717 16.610 1.00 73.75 82 ASP A C 1
ATOM 662 O O . ASP A 1 82 ? -26.832 -12.748 16.882 1.00 73.75 82 ASP A O 1
ATOM 666 N N . SER A 1 83 ? -26.378 -11.101 15.435 1.00 72.62 83 SER A N 1
ATOM 667 C CA . SER A 1 83 ? -27.174 -11.655 14.331 1.00 72.62 83 SER A CA 1
ATOM 668 C C . SER A 1 83 ? -26.280 -12.520 13.440 1.00 72.62 83 SER A C 1
ATOM 670 O O . SER A 1 83 ? -25.333 -12.026 12.830 1.00 72.62 83 SER A O 1
ATOM 672 N N . LEU A 1 84 ? -26.589 -13.818 13.360 1.00 72.56 84 LEU A N 1
ATOM 673 C CA . LEU A 1 84 ? -25.839 -14.821 12.585 1.00 72.56 84 LEU A CA 1
ATOM 674 C C . LEU A 1 84 ? -26.409 -15.041 11.170 1.00 72.56 84 LEU A C 1
ATOM 676 O O . LEU A 1 84 ? -26.175 -16.077 10.544 1.00 72.56 84 LEU A O 1
ATOM 680 N N . ASP A 1 85 ? -27.176 -14.082 10.653 1.00 80.44 85 ASP A N 1
ATOM 681 C CA . ASP A 1 85 ? -27.822 -14.201 9.348 1.00 80.44 85 ASP A CA 1
ATOM 682 C C . ASP A 1 85 ? -26.807 -14.020 8.211 1.00 80.44 85 ASP A C 1
ATOM 684 O O . ASP A 1 85 ? -26.514 -12.902 7.784 1.00 80.44 85 ASP A O 1
ATOM 688 N N . LEU A 1 86 ? -26.312 -15.136 7.667 1.00 77.62 86 LEU A N 1
ATOM 689 C CA . LEU A 1 86 ? -25.327 -15.147 6.574 1.00 77.62 86 LEU A CA 1
ATOM 690 C C . LEU A 1 86 ? -25.809 -14.401 5.321 1.00 77.62 86 LEU A C 1
ATOM 692 O O . LEU A 1 86 ? -25.017 -13.754 4.638 1.00 77.62 86 LEU A O 1
ATOM 696 N N . VAL A 1 87 ? -27.109 -14.477 5.019 1.00 83.00 87 VAL A N 1
ATOM 697 C CA . VAL A 1 87 ? -27.707 -13.794 3.859 1.00 83.00 87 VAL A CA 1
ATOM 698 C C . VAL A 1 87 ? -27.634 -12.281 4.045 1.00 83.00 87 VAL A C 1
ATOM 700 O O . VAL A 1 87 ? -27.131 -11.570 3.180 1.00 83.00 87 VAL A O 1
ATOM 703 N N . LYS A 1 88 ? -28.046 -11.798 5.220 1.00 83.44 88 LYS A N 1
ATOM 704 C CA . LYS A 1 88 ? -28.002 -10.378 5.566 1.00 83.44 88 LYS A CA 1
ATOM 705 C C . LYS A 1 88 ? -26.561 -9.868 5.648 1.00 83.44 88 LYS A C 1
ATOM 707 O O . LYS A 1 88 ? -26.266 -8.776 5.172 1.00 83.44 88 LYS A O 1
ATOM 712 N N . ALA A 1 89 ? -25.649 -10.670 6.197 1.00 80.31 89 ALA A N 1
ATOM 713 C CA . ALA A 1 89 ? -24.225 -10.353 6.229 1.00 80.31 89 ALA A CA 1
ATOM 714 C C . ALA A 1 89 ? -23.645 -10.212 4.813 1.00 80.31 89 ALA A C 1
ATOM 716 O O . ALA A 1 89 ? -22.888 -9.278 4.551 1.00 80.31 89 ALA A O 1
ATOM 717 N N . ARG A 1 90 ? -24.037 -11.089 3.877 1.00 81.00 90 ARG A N 1
ATOM 718 C CA . ARG A 1 90 ? -23.628 -10.983 2.471 1.00 81.00 90 ARG A CA 1
ATOM 719 C C . ARG A 1 90 ? -24.138 -9.702 1.825 1.00 81.00 90 ARG A C 1
ATOM 721 O O . ARG A 1 90 ? -23.355 -9.011 1.182 1.00 81.00 90 ARG A O 1
ATOM 728 N N . GLU A 1 91 ? -25.415 -9.385 2.012 1.00 85.56 91 GLU A N 1
ATOM 729 C CA . GLU A 1 91 ? -26.028 -8.174 1.460 1.00 85.56 91 GLU A CA 1
ATOM 730 C C . GLU A 1 91 ? -25.327 -6.904 1.956 1.00 85.56 91 GLU A C 1
ATOM 732 O O . GLU A 1 91 ? -24.991 -6.040 1.149 1.00 85.56 91 GLU A O 1
ATOM 737 N N . ILE A 1 92 ? -25.027 -6.817 3.256 1.00 85.31 92 ILE A N 1
ATOM 738 C CA . ILE A 1 92 ? -24.299 -5.679 3.841 1.00 85.31 92 ILE A CA 1
ATOM 739 C C . ILE A 1 92 ? -22.874 -5.590 3.270 1.00 85.31 92 ILE A C 1
ATOM 741 O O . ILE A 1 92 ? -22.433 -4.518 2.856 1.00 85.31 92 ILE A O 1
ATOM 745 N N . LEU A 1 93 ? -22.157 -6.716 3.177 1.00 79.25 93 LEU A N 1
ATOM 746 C CA . LEU A 1 93 ? -20.802 -6.745 2.614 1.00 79.25 93 LEU A CA 1
ATOM 747 C C . LEU A 1 93 ? -20.769 -6.352 1.132 1.00 79.25 93 LEU A C 1
ATOM 749 O O . LEU A 1 93 ? -19.822 -5.697 0.694 1.00 79.25 93 LEU A O 1
ATOM 753 N N . ASP A 1 94 ? -21.766 -6.768 0.352 1.00 80.75 94 ASP A N 1
ATOM 754 C CA . ASP A 1 94 ? -21.884 -6.421 -1.065 1.00 80.75 94 ASP A CA 1
ATOM 755 C C . ASP A 1 94 ? -22.325 -4.970 -1.283 1.00 80.75 94 ASP A C 1
ATOM 757 O O . ASP A 1 94 ? -21.877 -4.354 -2.251 1.00 80.75 94 ASP A O 1
ATOM 761 N N . HIS A 1 95 ? -23.127 -4.409 -0.376 1.00 79.19 95 HIS A N 1
ATOM 762 C CA . HIS A 1 95 ? -23.496 -2.996 -0.389 1.00 79.19 95 HIS A CA 1
ATOM 763 C C . HIS A 1 95 ? -22.297 -2.084 -0.084 1.00 79.19 95 HIS A C 1
ATOM 765 O O . HIS A 1 95 ? -22.050 -1.121 -0.810 1.00 79.19 95 HIS A O 1
ATOM 771 N N . ASP A 1 96 ? -21.525 -2.401 0.958 1.00 75.94 96 ASP A N 1
ATOM 772 C CA . ASP A 1 96 ? -20.462 -1.515 1.445 1.00 75.94 96 ASP A CA 1
ATOM 773 C C . ASP A 1 96 ? -19.147 -1.658 0.666 1.00 75.94 96 ASP A C 1
ATOM 775 O O . ASP A 1 96 ? -18.340 -0.727 0.618 1.00 75.94 96 ASP A O 1
ATOM 779 N N . HIS A 1 97 ? -18.910 -2.818 0.042 1.00 77.62 97 HIS A N 1
ATOM 780 C CA . HIS A 1 97 ? -17.654 -3.112 -0.644 1.00 77.62 97 HIS A CA 1
ATOM 781 C C . HIS A 1 97 ? -17.892 -3.621 -2.062 1.00 77.62 97 HIS A C 1
ATOM 783 O O . HIS A 1 97 ? -18.586 -4.611 -2.289 1.00 77.62 97 HIS A O 1
ATOM 789 N N . TYR A 1 98 ? -17.219 -3.013 -3.037 1.00 78.25 98 TYR A N 1
ATOM 790 C CA . TYR A 1 98 ? -17.244 -3.490 -4.416 1.00 78.25 98 TYR A CA 1
ATOM 791 C C . TYR A 1 98 ? -16.235 -4.628 -4.641 1.00 78.25 98 TYR A C 1
ATOM 793 O O . TYR A 1 98 ? -15.059 -4.518 -4.292 1.00 78.25 98 TYR A O 1
ATOM 801 N N . GLY A 1 99 ? -16.673 -5.714 -5.285 1.00 80.19 99 GLY A N 1
ATOM 802 C CA . GLY A 1 99 ? -15.813 -6.851 -5.633 1.00 80.19 99 GLY A CA 1
ATOM 803 C C . GLY A 1 99 ? -15.417 -7.707 -4.425 1.00 80.19 99 GLY A C 1
ATOM 804 O O . GLY A 1 99 ? -16.264 -8.030 -3.594 1.00 80.19 99 GLY A O 1
ATOM 805 N N . MET A 1 100 ? -14.136 -8.097 -4.359 1.00 81.19 100 MET A N 1
ATOM 806 C CA . MET A 1 100 ? -13.536 -8.891 -3.271 1.00 81.19 100 MET A CA 1
ATOM 807 C C . MET A 1 100 ? -14.256 -10.219 -2.981 1.00 81.19 100 MET A C 1
ATOM 809 O O . MET A 1 100 ? -14.356 -10.624 -1.825 1.00 81.19 100 MET A O 1
ATOM 813 N N . THR A 1 101 ? -14.740 -10.911 -4.018 1.00 83.69 101 THR A N 1
ATOM 814 C CA . THR A 1 101 ? -15.554 -12.130 -3.874 1.00 83.69 101 THR A CA 1
ATOM 815 C C . THR A 1 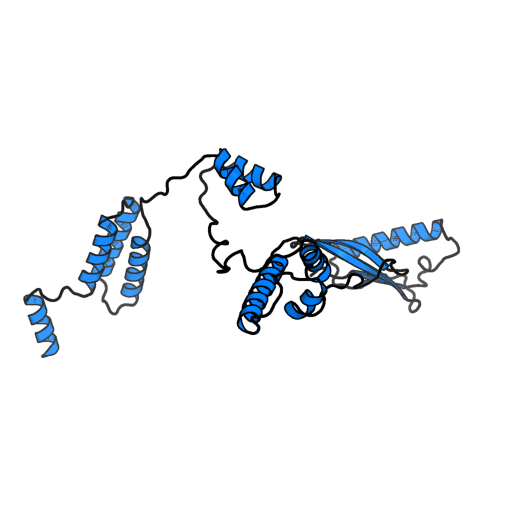101 ? -14.879 -13.172 -2.985 1.00 83.69 101 THR A C 1
ATOM 817 O O . THR A 1 101 ? -15.467 -13.590 -1.999 1.00 83.69 101 THR A O 1
ATOM 820 N N . GLU A 1 102 ? -13.603 -13.483 -3.232 1.00 81.50 102 GLU A N 1
ATOM 821 C CA . GLU A 1 102 ? -12.865 -14.477 -2.442 1.00 81.50 102 GLU A CA 1
ATOM 822 C C . GLU A 1 102 ? -12.700 -14.069 -0.967 1.00 81.50 102 GLU A C 1
ATOM 824 O O . GLU A 1 102 ? -12.805 -14.903 -0.071 1.00 81.50 102 GLU A O 1
ATOM 829 N N . ALA A 1 103 ? -12.469 -12.783 -0.688 1.00 77.31 103 ALA A N 1
ATOM 830 C CA . ALA A 1 103 ? -12.336 -12.300 0.684 1.00 77.31 103 ALA A CA 1
ATOM 831 C C . ALA A 1 103 ? -13.686 -12.313 1.417 1.00 77.31 103 ALA A C 1
ATOM 833 O O . ALA A 1 103 ? -13.746 -12.733 2.570 1.00 77.31 103 ALA A O 1
ATOM 834 N N . LYS A 1 104 ? -14.772 -11.913 0.743 1.00 80.44 104 LYS A N 1
ATOM 835 C CA . LYS A 1 104 ? -16.136 -11.986 1.286 1.00 80.44 104 LYS A CA 1
ATOM 836 C C . LYS A 1 104 ? -16.543 -13.425 1.571 1.00 80.44 104 LYS A C 1
ATOM 838 O O . LYS A 1 104 ? -17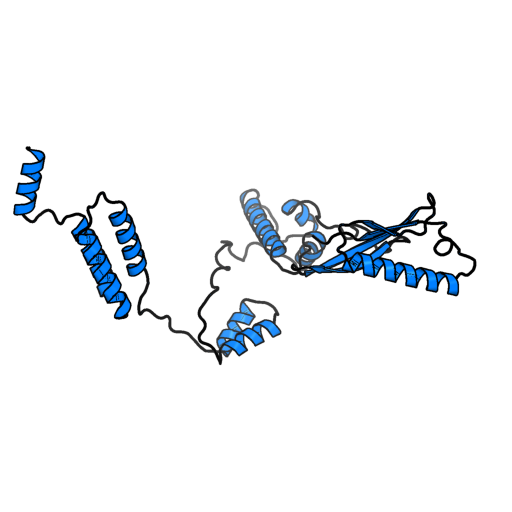.081 -13.701 2.637 1.00 80.44 104 LYS A O 1
ATOM 843 N N . ASP A 1 105 ? -16.222 -14.344 0.666 1.00 79.62 105 ASP A N 1
ATOM 844 C CA . ASP A 1 105 ? -16.502 -15.767 0.840 1.00 79.62 105 ASP A CA 1
ATOM 845 C C . ASP A 1 105 ? -15.722 -16.334 2.036 1.00 79.62 105 ASP A C 1
ATOM 847 O O . ASP A 1 105 ? -16.295 -17.052 2.850 1.00 79.62 105 ASP A O 1
ATOM 851 N N . ARG A 1 106 ? -14.455 -15.938 2.235 1.00 76.50 106 ARG A N 1
ATOM 852 C CA . ARG A 1 106 ? -13.686 -16.306 3.439 1.00 76.50 106 ARG A CA 1
ATOM 853 C C . ARG A 1 106 ? -14.306 -15.756 4.725 1.00 76.50 106 ARG A C 1
ATOM 855 O O . ARG A 1 106 ? -14.385 -16.495 5.698 1.00 76.50 106 ARG A O 1
ATOM 862 N N . ILE A 1 107 ? -14.759 -14.500 4.743 1.00 76.94 107 ILE A N 1
ATOM 863 C CA . ILE A 1 107 ? -15.413 -13.901 5.923 1.00 76.94 107 ILE A CA 1
ATOM 864 C C . ILE A 1 107 ? -16.693 -14.672 6.276 1.00 76.94 107 ILE A C 1
ATOM 866 O O . ILE A 1 107 ? -16.910 -15.011 7.438 1.00 76.94 107 ILE A O 1
ATOM 870 N N . LEU A 1 108 ? -17.500 -15.018 5.271 1.00 71.50 108 LEU A N 1
ATOM 871 C CA . LEU A 1 108 ? -18.736 -15.782 5.457 1.00 71.50 108 LEU A CA 1
ATOM 872 C C . LEU A 1 108 ? -18.473 -17.223 5.915 1.00 71.50 108 LEU A C 1
ATOM 874 O O . LEU A 1 108 ? -19.249 -17.760 6.697 1.00 71.50 108 LEU A O 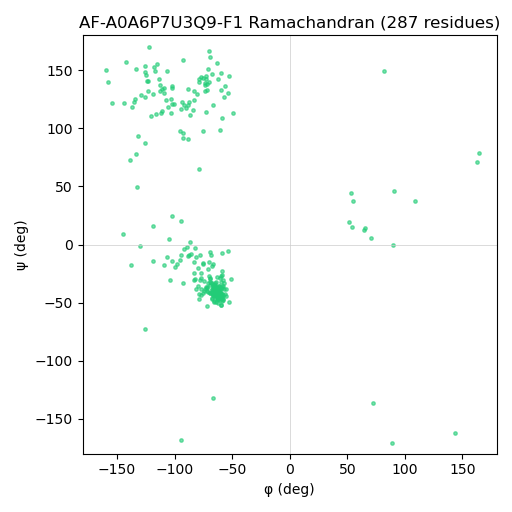1
ATOM 878 N N . VAL A 1 109 ? -17.366 -17.835 5.477 1.00 64.38 109 VAL A N 1
ATOM 879 C CA . VAL A 1 109 ? -16.932 -19.185 5.888 1.00 64.38 109 VAL A CA 1
ATOM 880 C C . VAL A 1 109 ? -16.329 -19.218 7.298 1.00 64.38 109 VAL A C 1
ATOM 882 O O . VAL A 1 109 ? -16.241 -20.294 7.877 1.00 64.38 109 VAL A O 1
ATOM 885 N N . VAL A 1 110 ? -15.936 -18.082 7.885 1.00 58.06 110 VAL A N 1
ATOM 886 C CA . VAL A 1 110 ? -15.427 -18.022 9.274 1.00 58.06 110 VAL A CA 1
ATOM 887 C C . VAL A 1 110 ? -16.566 -17.979 10.305 1.00 58.06 110 VAL A C 1
ATOM 889 O O . VAL A 1 110 ? -16.419 -18.524 11.401 1.00 58.06 110 VAL A O 1
ATOM 892 N N . GLN A 1 111 ? -17.727 -17.417 9.952 1.00 55.12 111 GLN A N 1
ATOM 893 C CA . GLN A 1 111 ? -18.902 -17.348 10.836 1.00 55.12 111 GLN A CA 1
ATOM 894 C C . GLN A 1 111 ? -19.492 -18.698 11.327 1.00 55.12 111 GLN A C 1
ATOM 896 O O . GLN A 1 111 ? -20.050 -18.708 12.421 1.00 55.12 111 GLN A O 1
ATOM 901 N N . PRO A 1 112 ? -19.366 -19.851 10.634 1.00 40.44 112 PRO A N 1
ATOM 902 C CA . PRO A 1 112 ? -19.864 -21.141 11.116 1.00 40.44 112 PRO A CA 1
ATOM 903 C C . PRO A 1 112 ? -19.020 -21.797 12.222 1.00 40.44 112 PRO A C 1
ATOM 905 O O . PRO A 1 112 ? -19.507 -22.741 12.840 1.00 40.44 112 PRO A O 1
ATOM 908 N N . SER A 1 113 ? -17.766 -21.383 12.463 1.00 39.94 113 SER A N 1
ATOM 909 C CA . SER A 1 113 ? -16.830 -22.191 13.273 1.00 39.94 113 SER A CA 1
ATOM 910 C C . SER A 1 113 ? -16.089 -21.478 14.404 1.00 39.94 113 SER A C 1
ATOM 912 O O . SER A 1 113 ? -15.319 -22.137 15.103 1.00 39.94 113 SER A O 1
ATOM 914 N N . SER A 1 114 ? -16.260 -20.176 14.647 1.00 37.81 114 SER A N 1
ATOM 915 C CA . SER A 1 114 ? -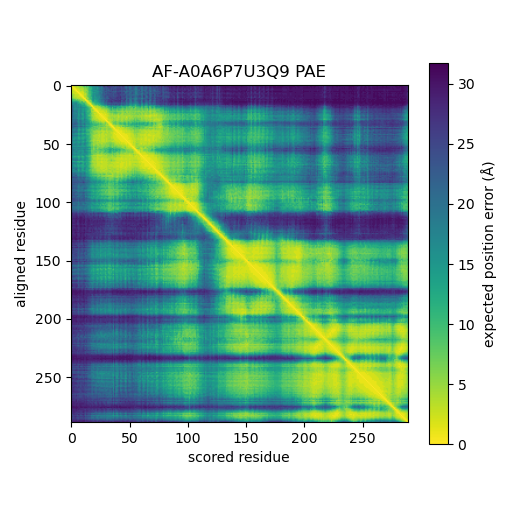15.547 -19.520 15.756 1.00 37.81 114 SER A CA 1
ATOM 916 C C . SER A 1 114 ? -16.258 -18.279 16.296 1.00 37.81 114 SER A C 1
ATOM 918 O O . SER A 1 114 ? -16.426 -17.292 15.588 1.00 37.81 114 SER A O 1
ATOM 920 N N . ASN A 1 115 ? -16.570 -18.313 17.598 1.00 43.84 115 ASN A N 1
ATOM 921 C CA . ASN A 1 115 ? -16.733 -17.125 18.436 1.00 43.84 115 ASN A CA 1
ATOM 922 C C . ASN A 1 115 ? -15.398 -16.364 18.446 1.00 43.84 115 ASN A C 1
ATOM 924 O O . ASN A 1 115 ? -14.483 -16.729 19.184 1.00 43.84 115 ASN A O 1
ATOM 928 N N . CYS A 1 116 ? -15.268 -15.329 17.621 1.00 31.75 116 CYS A N 1
ATOM 929 C CA . CYS A 1 116 ? -14.185 -14.353 17.701 1.00 31.75 116 CYS A CA 1
ATOM 930 C C . CYS A 1 116 ? -14.768 -12.949 17.503 1.00 31.75 116 CYS A C 1
ATOM 932 O O . CYS A 1 116 ? -15.364 -12.644 16.474 1.00 31.75 116 CYS A O 1
ATOM 934 N N . LEU A 1 117 ? -14.611 -12.132 18.545 1.00 29.98 117 LEU A N 1
ATOM 935 C CA . LEU A 1 117 ? -15.072 -10.752 18.677 1.00 29.98 117 LEU A CA 1
ATOM 936 C C . LEU A 1 117 ? -14.257 -9.766 17.825 1.00 29.98 117 LEU A C 1
ATOM 938 O O . LEU A 1 117 ? -13.029 -9.820 17.829 1.00 29.98 117 LEU A O 1
ATOM 942 N N . GLY A 1 118 ? -14.973 -8.777 17.271 1.00 29.55 118 GLY A N 1
ATOM 943 C CA . GLY A 1 118 ? -14.493 -7.431 16.915 1.00 29.55 118 GLY A CA 1
ATOM 944 C C . GLY A 1 118 ? -13.751 -7.318 15.576 1.00 29.55 118 GLY A C 1
ATOM 945 O O . GLY A 1 118 ? -13.078 -8.244 15.153 1.00 29.55 118 GLY A O 1
ATOM 946 N N . VAL A 1 119 ? -13.771 -6.214 14.825 1.00 31.06 119 VAL A N 1
ATOM 947 C CA . VAL A 1 119 ? -14.278 -4.828 14.935 1.00 31.06 119 VAL A CA 1
ATOM 948 C C . VAL A 1 119 ? -14.372 -4.320 13.480 1.00 31.06 119 VAL A C 1
ATOM 950 O O . VAL A 1 119 ? -13.578 -4.786 12.679 1.00 31.06 119 VAL A O 1
ATOM 953 N N . TYR A 1 120 ? -15.293 -3.407 13.130 1.00 27.86 120 TYR A N 1
ATOM 954 C CA . TYR A 1 120 ? -15.114 -2.272 12.184 1.00 27.86 120 TYR A CA 1
ATOM 955 C C . TYR A 1 120 ? -16.485 -1.713 11.754 1.00 27.86 120 TYR A C 1
ATOM 957 O O . TYR A 1 120 ? -16.969 -1.953 10.655 1.00 27.86 120 TYR A O 1
ATOM 965 N N . SER A 1 121 ? -17.093 -0.902 12.619 1.00 29.39 121 SER A N 1
ATOM 966 C CA . SER A 1 121 ? -18.000 0.171 12.198 1.00 29.39 121 SER A CA 1
ATOM 967 C C . SER A 1 121 ? -17.277 1.472 12.518 1.00 29.39 121 SER A C 1
ATOM 969 O O . SER A 1 121 ? -16.994 1.666 13.694 1.00 29.39 121 SER A O 1
ATOM 971 N N . LEU A 1 122 ? -16.897 2.283 11.521 1.00 32.19 122 LEU A N 1
ATOM 972 C CA . LEU A 1 122 ? -16.536 3.717 11.632 1.00 32.19 122 LEU A CA 1
ATOM 973 C C . LEU A 1 122 ? -15.751 4.160 10.381 1.00 32.19 122 LEU A C 1
ATOM 975 O O . LEU A 1 122 ? -14.547 4.384 10.463 1.00 32.19 122 LEU A O 1
ATOM 979 N N . ILE A 1 123 ? -16.396 4.280 9.210 1.00 31.41 123 ILE A N 1
ATOM 980 C CA . ILE A 1 123 ? -15.801 5.026 8.072 1.00 31.41 123 ILE A CA 1
ATOM 981 C C . ILE A 1 123 ? -16.821 5.929 7.326 1.00 31.41 123 ILE A C 1
ATOM 983 O O . ILE A 1 123 ? -16.399 6.883 6.678 1.00 31.41 123 ILE A O 1
ATOM 987 N N . SER A 1 124 ? -18.147 5.760 7.456 1.00 35.62 124 SER A N 1
ATOM 988 C CA . SER A 1 124 ? -19.109 6.532 6.633 1.00 35.62 124 SER A CA 1
ATOM 989 C C . SER A 1 124 ? -19.508 7.926 7.154 1.00 35.62 124 SER A C 1
ATOM 991 O O . SER A 1 124 ? -20.142 8.677 6.417 1.00 35.62 124 SER A O 1
ATOM 993 N N . GLU A 1 125 ? -19.123 8.328 8.370 1.00 35.81 125 GLU A N 1
ATOM 994 C CA . GLU A 1 125 ? -19.649 9.561 8.998 1.00 35.81 125 GLU A CA 1
ATOM 995 C C . GLU A 1 125 ? -18.871 10.853 8.667 1.00 35.81 125 GLU A C 1
ATOM 997 O O . GLU A 1 125 ? -19.332 11.952 8.968 1.00 35.81 125 GLU A O 1
ATOM 1002 N N . ASN A 1 126 ? -17.699 10.772 8.026 1.00 42.34 126 ASN A N 1
ATOM 1003 C CA . ASN A 1 126 ? -16.732 11.881 8.061 1.00 42.34 126 ASN A CA 1
ATOM 1004 C C . ASN A 1 126 ? -16.844 12.958 6.971 1.00 42.34 126 ASN A C 1
ATOM 1006 O O . ASN A 1 126 ? -16.060 13.908 7.000 1.00 42.34 126 ASN A O 1
ATOM 1010 N N . THR A 1 127 ? -17.757 12.861 6.002 1.00 43.56 127 THR A N 1
ATOM 1011 C CA . THR A 1 127 ? -17.725 13.792 4.854 1.00 43.56 127 THR A CA 1
ATOM 1012 C C . THR A 1 127 ? -18.803 14.867 4.844 1.00 43.56 127 THR A C 1
ATOM 1014 O O . THR A 1 127 ? -18.633 15.825 4.098 1.00 43.56 127 THR A O 1
ATOM 1017 N N . GLY A 1 128 ? -19.829 14.801 5.705 1.00 45.53 128 GLY A N 1
ATOM 1018 C CA . GLY A 1 128 ? -20.711 15.937 6.038 1.00 45.53 128 GLY A CA 1
ATOM 1019 C C . GLY A 1 128 ? -21.337 16.707 4.862 1.00 45.53 128 GLY A C 1
ATOM 1020 O O . GLY A 1 128 ? -21.750 17.852 5.038 1.00 45.53 128 GLY A O 1
ATOM 1021 N N . LEU A 1 129 ? -21.391 16.120 3.666 1.00 45.72 129 LEU A N 1
ATOM 1022 C CA . LEU A 1 129 ? -21.885 16.758 2.450 1.00 45.72 129 LEU A CA 1
ATOM 1023 C C . LEU A 1 129 ? -23.195 16.106 2.027 1.00 45.72 129 LEU A C 1
ATOM 1025 O O . LEU A 1 129 ? -23.314 14.884 1.966 1.00 45.72 129 LEU A O 1
ATOM 1029 N N . VAL A 1 130 ? -24.176 16.941 1.693 1.00 46.75 130 VAL A N 1
ATOM 1030 C CA . VAL A 1 130 ? -25.394 16.495 1.016 1.00 46.75 130 VAL A CA 1
ATOM 1031 C C . VAL A 1 130 ? -24.986 16.021 -0.382 1.00 46.75 130 VAL A C 1
ATOM 1033 O O . VAL A 1 130 ? -24.427 16.798 -1.156 1.00 46.75 130 VAL A O 1
ATOM 1036 N N . LEU A 1 131 ? -25.260 14.748 -0.682 1.00 48.41 131 LEU A N 1
ATOM 1037 C CA . LEU A 1 131 ? -24.858 13.984 -1.879 1.00 48.41 131 LEU A CA 1
ATOM 1038 C C . LEU A 1 131 ? -25.217 14.618 -3.243 1.00 48.41 131 LEU A C 1
ATOM 1040 O O . LEU A 1 131 ? -24.806 14.107 -4.279 1.00 48.41 131 LEU A O 1
ATOM 1044 N N . ASP A 1 132 ? -25.945 15.733 -3.264 1.00 51.78 132 ASP A N 1
ATOM 1045 C CA . ASP A 1 132 ? -26.666 16.233 -4.439 1.00 51.78 132 ASP A CA 1
ATOM 1046 C C . ASP A 1 132 ? -26.005 17.438 -5.144 1.00 51.78 132 ASP A C 1
ATOM 1048 O O . ASP A 1 132 ? -26.569 18.029 -6.071 1.00 51.78 132 ASP A O 1
ATOM 1052 N N . GLN A 1 133 ? -24.810 17.851 -4.702 1.00 56.62 133 GLN A N 1
ATOM 1053 C CA . GLN A 1 133 ? -24.165 19.079 -5.195 1.00 56.62 133 GLN A CA 1
ATOM 1054 C C . GLN A 1 133 ? -23.082 18.863 -6.266 1.00 56.62 133 GLN A C 1
ATOM 1056 O O . GLN A 1 133 ? -22.785 19.808 -6.996 1.00 56.62 133 GLN A O 1
ATOM 1061 N N . LEU A 1 134 ? -22.512 17.658 -6.409 1.00 65.19 134 LEU A N 1
ATOM 1062 C CA . LEU A 1 134 ? -21.410 17.401 -7.348 1.00 65.19 134 LEU A CA 1
ATOM 1063 C C . LEU A 1 134 ? -21.510 16.008 -7.982 1.00 65.19 134 LEU A C 1
ATOM 1065 O O . LEU A 1 134 ? -21.450 14.998 -7.287 1.00 65.19 134 LEU A O 1
ATOM 1069 N N . THR A 1 135 ? -21.585 15.948 -9.312 1.00 68.12 135 THR A N 1
ATOM 1070 C CA . THR A 1 135 ? -21.543 14.687 -10.066 1.00 68.12 135 THR A CA 1
ATOM 1071 C C . THR A 1 135 ? -20.179 14.546 -10.738 1.00 68.12 135 THR A C 1
ATOM 1073 O O . THR A 1 135 ? -19.796 15.369 -11.568 1.00 68.12 135 THR A O 1
ATOM 1076 N N . ILE A 1 136 ? -19.426 13.504 -10.374 1.00 70.62 136 ILE A N 1
ATOM 1077 C CA . ILE A 1 136 ? -18.127 13.201 -10.987 1.00 70.62 136 ILE A CA 1
ATOM 1078 C C . ILE A 1 136 ? -18.351 12.237 -12.153 1.00 70.62 136 ILE A C 1
ATOM 1080 O O . ILE A 1 136 ? -18.837 11.123 -11.966 1.00 70.62 136 ILE A O 1
ATOM 1084 N N . GLU A 1 137 ? -17.972 12.649 -13.361 1.00 74.56 137 GLU A N 1
ATOM 1085 C CA . GLU A 1 137 ? -18.048 11.787 -14.538 1.00 74.56 137 GLU A CA 1
ATOM 1086 C C . GLU A 1 137 ? -16.993 10.663 -14.482 1.00 74.56 137 GLU A C 1
ATOM 1088 O O . GLU A 1 137 ? -15.887 10.822 -13.951 1.00 74.56 137 GLU A O 1
ATOM 1093 N N . LYS A 1 138 ? -17.295 9.515 -15.098 1.00 76.62 138 LYS A N 1
ATOM 1094 C CA . LYS A 1 138 ? -16.368 8.377 -15.207 1.00 76.62 138 LYS A CA 1
ATOM 1095 C C . LYS A 1 138 ? -15.045 8.752 -15.890 1.00 76.62 138 LYS A C 1
ATOM 1097 O O . LYS A 1 138 ? -14.004 8.203 -15.530 1.00 76.62 138 LYS A O 1
ATOM 1102 N N . SER A 1 139 ? -15.075 9.685 -16.842 1.00 75.94 139 SER A N 1
ATOM 1103 C CA . SER A 1 139 ? -13.891 10.224 -17.527 1.00 75.94 139 SER A CA 1
ATOM 1104 C C . SER A 1 139 ? -12.902 10.865 -16.536 1.00 75.94 139 SER A C 1
ATOM 1106 O O . SER A 1 139 ? -11.702 10.595 -16.582 1.00 75.94 139 SER A O 1
ATOM 1108 N N . VAL A 1 140 ? -13.406 11.635 -15.568 1.00 79.12 140 VAL A N 1
ATOM 1109 C CA . VAL A 1 140 ? -12.607 12.293 -14.524 1.00 79.12 140 VAL A CA 1
ATOM 1110 C C . VAL A 1 140 ? -12.017 11.274 -13.554 1.00 79.12 140 VAL A C 1
ATOM 1112 O O . VAL A 1 140 ? -10.836 11.363 -13.220 1.00 79.12 140 VAL A O 1
ATOM 1115 N N . LEU A 1 141 ? -12.795 10.264 -13.151 1.00 81.81 141 LEU A N 1
ATOM 1116 C CA . LEU A 1 141 ? -12.290 9.173 -12.308 1.00 81.81 141 LEU A CA 1
ATOM 1117 C C . LEU A 1 141 ? -11.152 8.407 -12.992 1.00 81.81 141 LEU A C 1
ATOM 1119 O O . LEU A 1 141 ? -10.140 8.112 -12.359 1.00 81.81 141 LEU A O 1
ATOM 1123 N N . GLN A 1 142 ? -11.266 8.133 -14.294 1.00 83.06 142 GLN A N 1
ATOM 1124 C CA . GLN A 1 142 ? -10.187 7.496 -15.054 1.00 83.06 142 GLN A CA 1
ATOM 1125 C C . GLN A 1 142 ? -8.924 8.364 -15.101 1.00 83.06 142 GLN A C 1
ATOM 1127 O O . GLN A 1 142 ? -7.822 7.842 -14.932 1.00 83.06 142 GLN A O 1
ATOM 1132 N N . THR A 1 143 ? -9.074 9.677 -15.277 1.00 83.12 143 THR A N 1
ATOM 1133 C CA . THR A 1 143 ? -7.956 10.631 -15.252 1.00 83.12 143 THR A CA 1
ATOM 1134 C C . THR A 1 143 ? -7.279 10.668 -13.879 1.00 83.12 143 THR A C 1
ATOM 1136 O O . THR A 1 143 ? -6.051 10.621 -13.801 1.00 83.12 143 THR A O 1
ATOM 1139 N N . LEU A 1 144 ? -8.049 10.675 -12.786 1.00 84.12 144 LEU A N 1
ATOM 1140 C CA . LEU A 1 144 ? -7.515 10.603 -11.421 1.00 84.12 144 LEU A CA 1
ATOM 1141 C C . LEU A 1 144 ? -6.684 9.339 -11.204 1.00 84.12 144 LEU A C 1
ATOM 1143 O O . LEU A 1 144 ? -5.545 9.424 -10.741 1.00 84.12 144 LEU A O 1
ATOM 1147 N N . ILE A 1 145 ? -7.235 8.190 -11.602 1.00 85.94 145 ILE A N 1
ATOM 1148 C CA . ILE A 1 145 ? -6.581 6.892 -11.431 1.00 85.94 145 ILE A CA 1
ATOM 1149 C C . ILE A 1 145 ? -5.267 6.833 -12.221 1.00 85.94 145 ILE A C 1
ATOM 1151 O O . ILE A 1 145 ? -4.251 6.373 -11.708 1.00 85.94 145 ILE A O 1
ATOM 1155 N N . ARG A 1 146 ? -5.261 7.322 -13.466 1.00 83.50 146 ARG A N 1
ATOM 1156 C CA . ARG A 1 146 ? -4.087 7.230 -14.348 1.00 83.50 146 ARG A CA 1
ATOM 1157 C C . ARG A 1 146 ? -2.978 8.219 -13.999 1.00 83.50 146 ARG A C 1
ATOM 1159 O O . ARG A 1 146 ? -1.808 7.854 -14.045 1.00 83.50 146 ARG A O 1
ATOM 1166 N N . PHE A 1 147 ? -3.336 9.461 -13.679 1.00 85.31 147 PHE A N 1
ATOM 1167 C CA . PHE A 1 147 ? -2.380 10.574 -13.635 1.00 85.31 147 PHE A CA 1
ATOM 1168 C C . PHE A 1 147 ? -2.068 11.081 -12.223 1.00 85.31 147 PHE A C 1
ATOM 1170 O O . PHE A 1 147 ? -1.058 11.762 -12.024 1.00 85.31 147 PHE A O 1
ATOM 1177 N N . TYR A 1 148 ? -2.905 10.768 -11.231 1.00 85.12 148 TYR A N 1
ATOM 1178 C CA . TYR A 1 148 ? -2.771 11.296 -9.868 1.00 85.12 148 TYR A CA 1
ATOM 1179 C C . TYR A 1 148 ? -2.547 10.219 -8.799 1.00 85.12 148 TYR A C 1
ATOM 1181 O O . TYR A 1 148 ? -2.101 10.556 -7.697 1.00 85.12 148 TYR A O 1
ATOM 1189 N N . THR A 1 149 ? -2.775 8.942 -9.120 1.00 85.38 149 THR A N 1
ATOM 1190 C CA . THR A 1 149 ? -2.560 7.812 -8.204 1.00 85.38 149 THR A CA 1
ATOM 1191 C C . THR A 1 149 ? -1.593 6.773 -8.774 1.00 85.38 149 THR A C 1
ATOM 1193 O O . THR A 1 149 ? -1.648 6.449 -9.955 1.00 85.38 149 THR A O 1
ATOM 1196 N N . ARG A 1 150 ? -0.724 6.224 -7.918 1.00 80.50 150 ARG A N 1
ATOM 1197 C CA . ARG A 1 150 ? 0.105 5.036 -8.182 1.00 80.50 150 ARG A CA 1
ATOM 1198 C C . ARG A 1 150 ? 0.127 4.165 -6.930 1.00 80.50 150 ARG A C 1
ATOM 1200 O O . ARG A 1 150 ? 1.102 4.144 -6.191 1.00 80.50 150 ARG A O 1
ATOM 1207 N N . GLU A 1 151 ? -0.990 3.510 -6.665 1.00 80.75 151 GLU A N 1
ATOM 1208 C CA . GLU A 1 151 ? -1.143 2.573 -5.556 1.00 80.75 151 GLU A CA 1
ATOM 1209 C C . GLU A 1 151 ? -2.020 1.399 -5.995 1.00 80.75 151 GLU A C 1
ATOM 1211 O O . GLU A 1 151 ? -2.788 1.508 -6.949 1.00 80.75 151 GLU A O 1
ATOM 1216 N N . SER A 1 152 ? -1.879 0.272 -5.304 1.00 76.38 152 SER A N 1
ATOM 1217 C CA . SER A 1 152 ? -2.718 -0.917 -5.477 1.00 76.38 152 SER A CA 1
ATOM 1218 C C . SER A 1 152 ? -4.097 -0.762 -4.814 1.00 76.38 152 SER A C 1
ATOM 1220 O O . SER A 1 152 ? -5.049 -1.427 -5.216 1.00 76.38 152 SER A O 1
ATOM 1222 N N . GLY A 1 153 ? -4.201 0.108 -3.803 1.00 79.69 153 GLY A N 1
ATOM 1223 C CA . GLY A 1 153 ? -5.432 0.419 -3.075 1.00 79.69 153 GLY A CA 1
ATOM 1224 C C . GLY A 1 153 ? -6.188 1.640 -3.612 1.00 79.69 153 GLY A C 1
ATOM 1225 O O . GLY A 1 153 ? -5.897 2.157 -4.684 1.00 79.69 153 GLY A O 1
ATOM 1226 N N . VAL A 1 154 ? -7.173 2.103 -2.836 1.00 84.50 154 VAL A N 1
ATOM 1227 C CA . VAL A 1 154 ? -8.025 3.268 -3.162 1.00 84.50 154 VAL A CA 1
ATOM 1228 C C . VAL A 1 154 ? -7.906 4.409 -2.143 1.00 84.50 154 VAL A C 1
ATOM 1230 O O . VAL A 1 154 ? -8.750 5.302 -2.096 1.00 84.50 154 VAL A O 1
ATOM 1233 N N . ARG A 1 155 ? -6.875 4.400 -1.295 1.00 83.31 155 ARG A N 1
ATOM 1234 C CA . ARG A 1 155 ? -6.716 5.361 -0.196 1.00 83.31 155 ARG A CA 1
ATOM 1235 C C . ARG A 1 155 ? -6.355 6.757 -0.697 1.00 83.31 155 ARG A C 1
ATOM 1237 O O . ARG A 1 155 ? -7.016 7.730 -0.341 1.00 83.31 155 ARG A O 1
ATOM 1244 N N . ASN A 1 156 ? -5.314 6.871 -1.515 1.00 84.75 156 ASN A N 1
ATOM 1245 C CA . ASN A 1 156 ? -4.937 8.124 -2.158 1.00 84.75 156 ASN A CA 1
ATOM 1246 C C . ASN A 1 156 ? -6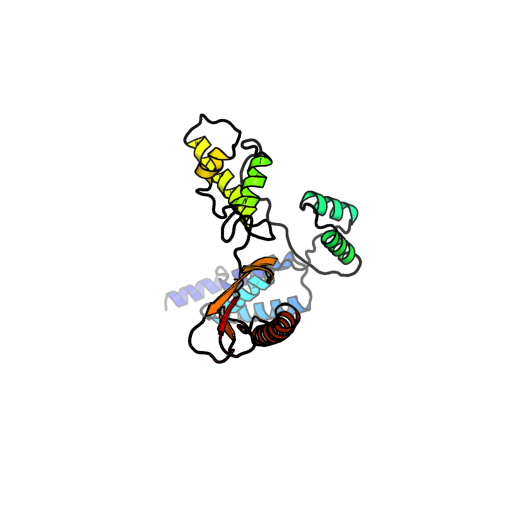.052 8.595 -3.099 1.00 84.75 156 ASN A C 1
ATOM 1248 O O . ASN A 1 156 ? -6.353 9.785 -3.128 1.00 84.75 156 ASN A O 1
ATOM 1252 N N . LEU A 1 157 ? -6.723 7.672 -3.800 1.00 84.88 157 LEU A N 1
ATOM 1253 C CA . LEU A 1 157 ? -7.901 8.016 -4.601 1.00 84.88 157 LEU A CA 1
ATOM 1254 C C . LEU A 1 157 ? -8.999 8.656 -3.736 1.00 84.88 157 LEU A C 1
ATOM 1256 O O . LEU A 1 157 ? -9.495 9.726 -4.086 1.00 84.88 157 LEU A O 1
ATOM 1260 N N . ASN A 1 158 ? -9.326 8.061 -2.586 1.00 83.69 158 ASN A N 1
ATOM 1261 C CA . ASN A 1 158 ? -10.316 8.610 -1.663 1.00 83.69 158 ASN A CA 1
ATOM 1262 C C . ASN A 1 158 ? -9.905 9.999 -1.146 1.00 83.69 158 ASN A C 1
ATOM 1264 O O . ASN A 1 158 ? -10.685 10.944 -1.222 1.00 83.69 158 ASN A O 1
ATOM 1268 N N . HIS A 1 159 ? -8.650 10.180 -0.727 1.00 85.25 159 HIS A N 1
ATOM 1269 C CA . HIS A 1 159 ? -8.156 11.491 -0.289 1.00 85.25 159 HIS A CA 1
ATOM 1270 C C . HIS A 1 159 ? -8.202 12.560 -1.392 1.00 85.25 159 HIS A C 1
ATOM 1272 O O . HIS A 1 159 ? -8.468 13.735 -1.112 1.00 85.25 159 HIS A O 1
ATOM 1278 N N . LEU A 1 160 ? -7.950 12.184 -2.650 1.00 83.88 160 LEU A N 1
ATOM 1279 C CA . LEU A 1 160 ? -8.091 13.088 -3.792 1.00 83.88 160 LEU A CA 1
ATOM 1280 C C . LEU A 1 160 ? -9.555 13.474 -4.016 1.00 83.88 160 LEU A C 1
ATOM 1282 O O . LEU A 1 160 ? -9.836 14.656 -4.209 1.00 83.88 160 LEU A O 1
ATOM 1286 N N . ILE A 1 161 ? -10.476 12.514 -3.926 1.00 83.88 161 ILE A N 1
ATOM 1287 C CA . ILE A 1 161 ? -11.919 12.753 -4.030 1.00 83.88 161 ILE A CA 1
ATOM 1288 C C . ILE A 1 161 ? -12.387 13.679 -2.897 1.00 83.88 161 ILE A C 1
ATOM 1290 O O . ILE A 1 161 ? -12.976 14.723 -3.170 1.00 83.88 161 ILE A O 1
ATOM 1294 N N . GLU A 1 162 ? -12.039 13.398 -1.640 1.00 81.94 162 GLU A N 1
ATOM 1295 C CA . GLU A 1 162 ? -12.343 14.265 -0.489 1.00 81.94 162 GLU A CA 1
ATOM 1296 C C . GLU A 1 162 ? -11.822 15.694 -0.682 1.00 81.94 162 GLU A C 1
ATOM 1298 O O . GLU A 1 162 ? -12.443 16.673 -0.265 1.00 81.94 162 GLU A O 1
ATOM 1303 N N . ARG A 1 163 ? -10.643 15.843 -1.290 1.00 82.94 163 ARG A N 1
ATOM 1304 C CA . ARG A 1 163 ? -10.055 17.152 -1.576 1.00 82.94 163 ARG A CA 1
ATOM 1305 C C . ARG A 1 163 ? -10.798 17.881 -2.699 1.00 82.94 163 ARG A C 1
ATOM 1307 O O . ARG A 1 163 ? -10.955 19.098 -2.597 1.00 82.94 163 ARG A O 1
ATOM 1314 N N . ILE A 1 164 ? -11.257 17.170 -3.732 1.00 82.31 164 ILE A N 1
ATOM 1315 C CA . ILE A 1 164 ? -12.128 17.725 -4.780 1.00 82.31 164 ILE A CA 1
ATOM 1316 C C . ILE A 1 164 ? -13.415 18.245 -4.149 1.00 82.31 164 ILE A C 1
ATOM 1318 O O . ILE A 1 164 ? -13.738 19.413 -4.335 1.00 82.31 164 ILE A O 1
ATOM 1322 N N . TYR A 1 165 ? -14.097 17.419 -3.351 1.00 78.94 165 TYR A N 1
ATOM 1323 C CA . TYR A 1 165 ? -15.343 17.796 -2.684 1.00 78.94 165 TYR A CA 1
ATOM 1324 C C . TYR A 1 165 ? -15.164 19.009 -1.766 1.00 78.94 165 TYR A C 1
ATOM 1326 O O . TYR A 1 165 ? -15.925 19.970 -1.862 1.00 78.94 165 TYR A O 1
ATOM 1334 N N . ARG A 1 166 ? -14.108 19.030 -0.942 1.00 80.12 166 ARG A N 1
ATOM 1335 C CA . ARG A 1 166 ? -13.798 20.180 -0.074 1.00 80.12 166 ARG A CA 1
ATOM 1336 C C . ARG A 1 166 ? -13.570 21.470 -0.862 1.00 80.12 166 ARG A C 1
ATOM 1338 O O . ARG A 1 166 ? -14.062 22.524 -0.468 1.00 80.12 166 ARG A O 1
ATOM 1345 N N . LYS A 1 167 ? -12.836 21.405 -1.976 1.00 79.56 167 LYS A N 1
ATOM 1346 C CA . LYS A 1 167 ? -12.592 22.582 -2.824 1.00 79.56 167 LYS A CA 1
ATOM 1347 C C . LYS A 1 167 ? -13.826 23.008 -3.615 1.00 79.56 167 LYS A C 1
ATOM 1349 O O . LYS A 1 167 ? -14.044 24.203 -3.773 1.00 79.56 167 LYS A O 1
ATOM 1354 N N . ALA A 1 168 ? -14.634 22.062 -4.080 1.00 77.56 168 ALA A N 1
ATOM 1355 C CA . ALA A 1 168 ? -15.892 22.348 -4.760 1.00 77.56 168 ALA A CA 1
ATOM 1356 C C . ALA A 1 168 ? -16.875 23.063 -3.820 1.00 77.56 168 ALA A C 1
ATOM 1358 O O . ALA A 1 168 ? -17.430 24.092 -4.197 1.00 77.56 168 ALA A O 1
ATOM 1359 N N . ALA A 1 169 ? -17.005 22.592 -2.575 1.00 77.12 169 ALA A N 1
ATOM 1360 C CA . ALA A 1 169 ? -17.820 23.244 -1.552 1.00 77.12 169 ALA A CA 1
ATOM 1361 C C . ALA A 1 169 ? -17.339 24.677 -1.258 1.00 77.12 169 ALA A C 1
ATOM 1363 O O . ALA A 1 169 ? -18.141 25.608 -1.247 1.00 77.12 169 ALA A O 1
ATOM 1364 N N . LEU A 1 170 ? -16.023 24.879 -1.103 1.00 76.94 170 LEU A N 1
ATOM 1365 C CA . LEU A 1 170 ? -15.443 26.213 -0.913 1.00 76.94 170 LEU A CA 1
ATOM 1366 C C . LEU A 1 170 ? -15.742 27.143 -2.100 1.00 76.94 170 LEU A C 1
ATOM 1368 O O . LEU A 1 170 ? -16.162 28.282 -1.908 1.00 76.94 170 LEU A O 1
ATOM 1372 N N . ASN A 1 171 ? -15.557 26.654 -3.327 1.00 75.31 171 ASN A N 1
ATOM 1373 C CA . ASN A 1 171 ? -15.802 27.437 -4.535 1.00 75.31 171 ASN A CA 1
ATOM 1374 C C . ASN A 1 171 ? -17.283 27.783 -4.710 1.00 75.31 171 ASN A C 1
ATOM 1376 O O . ASN A 1 171 ? -17.576 28.883 -5.165 1.00 75.31 171 ASN A O 1
ATOM 1380 N N . SER A 1 172 ? -18.201 26.897 -4.312 1.00 73.00 172 SER A N 1
ATOM 1381 C CA . SER A 1 172 ? -19.641 27.175 -4.333 1.00 73.00 172 SER A CA 1
ATOM 1382 C C . SER A 1 172 ? -20.035 28.305 -3.379 1.00 73.00 172 SER A C 1
ATOM 1384 O O . SER A 1 172 ? -20.987 29.026 -3.664 1.00 73.00 172 SER A O 1
ATOM 1386 N N . ILE A 1 173 ? -19.333 28.455 -2.251 1.00 77.06 173 ILE A N 1
ATOM 1387 C CA . ILE A 1 173 ? -19.576 29.540 -1.288 1.00 77.06 173 ILE A CA 1
ATOM 1388 C C . ILE A 1 173 ? -18.985 30.857 -1.802 1.00 77.06 173 ILE A C 1
ATOM 1390 O O . ILE A 1 173 ? -19.626 31.900 -1.707 1.00 77.06 173 ILE A O 1
ATOM 1394 N N . LEU A 1 174 ? -17.762 30.816 -2.342 1.00 76.06 174 LEU A N 1
ATOM 1395 C CA . LEU A 1 174 ? -17.048 32.009 -2.806 1.00 76.06 174 LEU A CA 1
ATOM 1396 C C . LEU A 1 174 ? -17.610 32.567 -4.121 1.00 76.06 174 LEU A C 1
ATOM 1398 O O . LEU A 1 174 ? -17.679 33.780 -4.285 1.00 76.06 174 LEU A O 1
ATOM 1402 N N . ASN A 1 175 ? -18.010 31.691 -5.046 1.00 68.06 175 ASN A N 1
ATOM 1403 C CA . ASN A 1 175 ? -18.532 32.036 -6.365 1.00 68.06 175 ASN A CA 1
ATOM 1404 C C . ASN A 1 175 ? -19.827 31.237 -6.622 1.00 68.06 175 ASN A C 1
ATOM 1406 O O . ASN A 1 175 ? -19.760 30.117 -7.130 1.00 68.06 175 ASN A O 1
ATOM 1410 N N . PRO A 1 176 ? -21.014 31.794 -6.314 1.00 60.69 176 PRO A N 1
ATOM 1411 C CA . PRO A 1 176 ? -22.297 31.088 -6.436 1.00 60.69 176 PRO A CA 1
ATOM 1412 C C . PRO A 1 176 ? -22.727 30.810 -7.886 1.00 60.69 176 PRO A C 1
ATOM 1414 O O . PRO A 1 176 ? -23.718 30.123 -8.124 1.00 60.69 176 PRO A O 1
ATOM 1417 N N . VAL A 1 177 ? -21.993 31.330 -8.870 1.00 56.31 177 VAL A N 1
ATOM 1418 C CA . VAL A 1 177 ? -22.164 30.975 -10.278 1.00 56.31 177 VAL A CA 1
ATOM 1419 C C . VAL A 1 177 ? -21.208 29.829 -10.574 1.00 56.31 177 VAL A C 1
ATOM 1421 O O . VAL A 1 177 ? -20.039 30.094 -10.836 1.00 56.31 177 VAL A O 1
ATOM 1424 N N . ASN A 1 178 ? -21.653 28.568 -10.530 1.00 56.16 178 ASN A N 1
ATOM 1425 C CA . ASN A 1 178 ? -20.931 27.527 -11.262 1.00 56.16 178 ASN A CA 1
ATOM 1426 C C . ASN A 1 178 ? -21.743 26.276 -11.600 1.00 56.16 178 ASN A C 1
ATOM 1428 O O . ASN A 1 178 ? -22.534 25.756 -10.814 1.00 56.16 178 ASN A O 1
ATOM 1432 N N . GLU A 1 179 ? -21.482 25.803 -12.816 1.00 55.47 179 GLU A N 1
ATOM 1433 C CA . GLU A 1 179 ? -21.948 24.551 -13.397 1.00 55.47 179 GLU A CA 1
ATOM 1434 C C . GLU A 1 179 ? -21.552 23.356 -12.527 1.00 55.47 179 GLU A C 1
ATOM 1436 O O . GLU A 1 179 ? -20.407 23.226 -12.097 1.00 55.47 179 GLU A O 1
ATOM 1441 N N . LYS A 1 180 ? -22.501 22.438 -12.339 1.00 58.19 180 LYS A N 1
ATOM 1442 C CA . LYS A 1 180 ? -22.362 21.238 -11.502 1.00 58.19 180 LYS A CA 1
ATOM 1443 C C . LYS A 1 180 ? -21.382 20.186 -12.048 1.00 58.19 180 LYS A C 1
ATOM 1445 O O . LYS A 1 180 ? -21.076 19.226 -11.344 1.00 58.19 180 LYS A O 1
ATOM 1450 N N . ASN A 1 181 ? -20.898 20.347 -13.283 1.00 62.84 181 ASN A N 1
ATOM 1451 C CA . ASN A 1 181 ? -20.126 19.325 -13.989 1.00 62.84 181 ASN A CA 1
ATOM 1452 C C . ASN A 1 181 ? -18.622 19.613 -13.926 1.00 62.84 181 ASN A C 1
ATOM 1454 O O . ASN A 1 181 ? -18.140 20.646 -14.397 1.00 62.84 181 ASN A O 1
ATOM 1458 N N . LEU A 1 182 ? -17.874 18.666 -13.363 1.00 67.81 182 LEU A N 1
ATOM 1459 C CA . LEU A 1 182 ? -16.417 18.699 -13.326 1.00 67.81 182 LEU A CA 1
ATOM 1460 C C . LEU A 1 182 ? -15.859 18.132 -14.641 1.00 67.81 182 LEU A C 1
ATOM 1462 O O . LEU A 1 182 ? -16.043 16.949 -14.911 1.00 67.81 182 LEU A O 1
ATOM 1466 N N . THR A 1 183 ? -15.171 18.949 -15.443 1.00 69.25 183 THR A N 1
ATOM 1467 C CA . THR A 1 183 ? -14.448 18.478 -16.640 1.00 69.25 183 THR A CA 1
ATOM 1468 C C . THR A 1 183 ? -12.982 18.156 -16.318 1.00 69.25 183 THR A C 1
ATOM 1470 O O . THR A 1 183 ? -12.439 18.671 -15.331 1.00 69.25 183 THR A O 1
ATOM 1473 N N . PRO A 1 184 ? -12.299 17.324 -17.133 1.00 68.94 184 PRO A N 1
ATOM 1474 C CA . PRO A 1 184 ? -10.879 17.026 -16.952 1.00 68.94 184 PRO A CA 1
ATOM 1475 C C . PRO A 1 184 ? -9.966 18.261 -16.971 1.00 68.94 184 PRO A C 1
ATOM 1477 O O . PRO A 1 184 ? -8.955 18.249 -16.272 1.00 68.94 184 PRO A O 1
ATOM 1480 N N . GLU A 1 185 ? -10.306 19.334 -17.701 1.00 69.81 185 GLU A N 1
ATOM 1481 C CA . GLU A 1 185 ? -9.480 20.553 -17.712 1.00 69.81 185 GLU A CA 1
ATOM 1482 C C . GLU A 1 185 ? -9.531 21.294 -16.367 1.00 69.81 185 GLU A C 1
ATOM 1484 O O . GLU A 1 185 ? -8.493 21.696 -15.844 1.00 69.81 185 GLU A O 1
ATOM 1489 N N . ARG A 1 186 ? -10.718 21.398 -15.750 1.00 72.31 186 ARG A N 1
ATOM 1490 C CA . ARG A 1 186 ? -10.898 22.031 -14.426 1.00 72.31 186 ARG A CA 1
ATOM 1491 C C . ARG A 1 186 ? -10.290 21.214 -13.278 1.00 72.31 186 ARG A C 1
ATOM 1493 O O . ARG A 1 186 ? -10.101 21.729 -12.175 1.00 72.31 186 ARG A O 1
ATOM 1500 N N . LEU A 1 187 ? -9.966 19.939 -13.507 1.00 77.00 187 LEU A N 1
ATOM 1501 C CA . LEU A 1 187 ? -9.356 19.069 -12.497 1.00 77.00 187 LEU A CA 1
ATOM 1502 C C . LEU A 1 187 ? -7.987 19.593 -12.037 1.00 77.00 187 LEU A C 1
ATOM 1504 O O . LEU A 1 187 ? -7.662 19.512 -10.847 1.00 77.00 187 LEU A O 1
ATOM 1508 N N . ALA A 1 188 ? -7.206 20.154 -12.966 1.00 78.50 188 ALA A N 1
ATOM 1509 C CA . ALA A 1 188 ? -5.888 20.709 -12.680 1.00 78.50 188 ALA A CA 1
ATOM 1510 C C . ALA A 1 188 ? -5.967 21.925 -11.742 1.00 78.50 188 ALA A C 1
ATOM 1512 O O . ALA A 1 188 ? -5.129 22.062 -10.854 1.00 78.50 188 ALA A O 1
ATOM 1513 N N . ASP A 1 189 ? -7.014 22.744 -11.844 1.00 77.81 189 ASP A N 1
ATOM 1514 C CA . ASP A 1 189 ? -7.209 23.903 -10.962 1.00 77.81 189 ASP A CA 1
ATOM 1515 C C . ASP A 1 189 ? -7.535 23.473 -9.520 1.00 77.81 189 ASP A C 1
ATOM 1517 O O . ASP A 1 189 ? -7.094 24.078 -8.535 1.00 77.81 189 ASP A O 1
ATOM 1521 N N . LEU A 1 190 ? -8.268 22.367 -9.359 1.00 78.56 190 LEU A N 1
ATOM 1522 C CA . LEU A 1 190 ? -8.624 21.833 -8.043 1.00 78.56 190 LEU A CA 1
ATOM 1523 C C . LEU A 1 190 ? -7.463 21.050 -7.406 1.00 78.56 190 LEU A C 1
ATOM 1525 O O . LEU A 1 190 ? -7.131 21.227 -6.226 1.00 78.56 190 LEU A O 1
ATOM 1529 N N . ILE A 1 191 ? -6.813 20.162 -8.149 1.00 82.75 191 ILE A N 1
ATOM 1530 C CA . ILE A 1 191 ? -5.855 19.194 -7.586 1.00 82.75 191 ILE A CA 1
ATOM 1531 C C . ILE A 1 191 ? -4.398 19.608 -7.835 1.00 82.75 191 ILE A C 1
ATOM 1533 O O . ILE A 1 191 ? -3.490 19.160 -7.126 1.00 82.75 191 ILE A O 1
ATOM 1537 N N . GLY A 1 192 ? -4.174 20.564 -8.726 1.00 83.88 192 GLY A N 1
ATOM 1538 C CA . GLY A 1 192 ? -2.854 20.975 -9.170 1.00 83.88 192 GLY A CA 1
ATOM 1539 C C . GLY A 1 192 ? -2.363 20.153 -10.369 1.00 83.88 192 GLY A C 1
ATOM 1540 O O . GLY A 1 192 ? -3.120 19.366 -10.955 1.00 83.88 192 GLY A O 1
ATOM 1541 N N . PRO A 1 193 ? -1.082 20.324 -10.737 1.00 84.06 193 PRO A N 1
ATOM 1542 C CA . PRO A 1 193 ? -0.505 19.684 -11.911 1.00 84.06 193 PRO A CA 1
ATOM 1543 C C . PRO A 1 193 ? -0.505 18.155 -11.796 1.00 84.06 193 PRO A C 1
ATOM 1545 O O . PRO A 1 193 ? -0.512 17.586 -10.700 1.00 84.06 193 PRO A O 1
ATOM 1548 N N . VAL A 1 194 ? -0.473 17.495 -12.955 1.00 85.69 194 VAL A N 1
ATOM 1549 C CA . VAL A 1 194 ? -0.388 16.034 -13.071 1.00 85.69 194 VAL A CA 1
ATOM 1550 C C . VAL A 1 194 ? 0.850 15.517 -12.337 1.00 85.69 194 VAL A C 1
ATOM 1552 O O . VAL A 1 194 ? 1.965 15.965 -12.596 1.00 85.69 194 VAL A O 1
ATOM 1555 N N . LYS A 1 195 ? 0.652 14.548 -11.435 1.00 84.44 195 LYS A N 1
ATOM 1556 C CA . LYS A 1 195 ? 1.738 13.953 -10.639 1.00 84.44 195 LYS A CA 1
ATOM 1557 C C . LYS A 1 195 ? 2.504 12.874 -11.401 1.00 84.44 195 LYS A C 1
ATOM 1559 O O . LYS A 1 195 ? 3.719 12.776 -11.267 1.00 84.44 195 LYS A O 1
ATOM 1564 N N . TYR A 1 196 ? 1.797 12.064 -12.185 1.00 83.88 196 TYR A N 1
ATOM 1565 C CA . TYR A 1 196 ? 2.353 10.907 -12.882 1.00 83.88 196 TYR A CA 1
ATOM 1566 C C . TYR A 1 196 ? 2.046 10.995 -14.381 1.00 83.88 196 TYR A C 1
ATOM 1568 O O . TYR A 1 196 ? 1.031 10.469 -14.831 1.00 83.88 196 TYR A O 1
ATOM 1576 N N . PRO A 1 197 ? 2.891 11.663 -15.182 1.00 77.44 197 PRO A N 1
ATOM 1577 C CA . PRO A 1 197 ? 2.703 11.706 -16.628 1.00 77.44 197 PRO A CA 1
ATOM 1578 C C . PRO A 1 197 ? 2.927 10.319 -17.257 1.00 77.44 197 PRO A C 1
ATOM 1580 O O . PRO A 1 197 ? 3.802 9.571 -16.813 1.00 77.44 197 PRO A O 1
ATOM 1583 N N . GLU A 1 198 ? 2.189 10.008 -18.331 1.00 65.00 198 GLU A N 1
ATOM 1584 C CA . GLU A 1 198 ? 2.163 8.697 -19.022 1.00 65.00 198 GLU A CA 1
ATOM 1585 C C . GLU A 1 198 ? 3.528 8.222 -19.576 1.00 65.00 198 GLU A C 1
ATOM 1587 O O . GLU A 1 198 ? 3.660 7.069 -19.967 1.00 65.00 198 GLU A O 1
ATOM 1592 N N . ASN A 1 199 ? 4.574 9.057 -19.540 1.00 61.00 199 ASN A N 1
ATOM 1593 C CA . ASN A 1 199 ? 5.925 8.744 -20.023 1.00 61.00 199 ASN A CA 1
ATOM 1594 C C . ASN A 1 199 ? 7.015 9.132 -19.005 1.00 61.00 199 ASN A C 1
ATOM 1596 O O . ASN A 1 199 ? 7.963 9.828 -19.352 1.00 61.00 199 ASN A O 1
ATOM 1600 N N . THR A 1 200 ? 6.879 8.748 -17.731 1.00 62.38 200 THR A N 1
ATOM 1601 C CA . THR A 1 200 ? 7.788 9.243 -16.671 1.00 62.38 200 THR A CA 1
ATOM 1602 C C . THR A 1 200 ? 9.261 8.837 -16.856 1.00 62.38 200 THR A C 1
ATOM 1604 O O . THR A 1 200 ? 10.133 9.561 -16.393 1.00 62.38 200 THR A O 1
ATOM 1607 N N . PHE A 1 201 ? 9.554 7.709 -17.513 1.00 66.31 201 PHE A N 1
ATOM 1608 C CA . PHE A 1 201 ? 10.928 7.191 -17.617 1.00 66.31 201 PHE A CA 1
ATOM 1609 C C . PHE A 1 201 ? 11.341 6.950 -19.067 1.00 66.31 201 PHE A C 1
ATOM 1611 O O . PHE A 1 201 ? 12.087 7.723 -19.657 1.00 66.31 201 PHE A O 1
ATOM 1618 N N . TYR A 1 202 ? 10.786 5.908 -19.673 1.00 69.50 202 TYR A N 1
ATOM 1619 C CA . TYR A 1 202 ? 10.968 5.577 -21.076 1.00 69.50 202 TYR A CA 1
ATOM 1620 C C . TYR A 1 202 ? 9.561 5.479 -21.651 1.00 69.50 202 TYR A C 1
ATOM 1622 O O . TYR A 1 202 ? 8.714 4.849 -21.028 1.00 69.50 202 TYR A O 1
ATOM 1630 N N . GLY A 1 203 ? 9.265 6.190 -22.741 1.00 70.44 203 GLY A N 1
ATOM 1631 C CA . GLY A 1 203 ? 7.916 6.220 -23.317 1.00 70.44 203 GLY A CA 1
ATOM 1632 C C . GLY A 1 203 ? 7.495 4.859 -23.891 1.00 70.44 203 GLY A C 1
ATOM 1633 O O . GLY A 1 203 ? 7.682 3.809 -23.291 1.00 70.44 203 GLY A O 1
ATOM 1634 N N . LYS A 1 204 ? 6.968 4.820 -25.118 1.00 70.50 204 LYS A N 1
ATOM 1635 C CA . LYS A 1 204 ? 6.502 3.546 -25.710 1.00 70.50 204 LYS A CA 1
ATOM 1636 C C . LYS A 1 204 ? 7.611 2.532 -26.031 1.00 70.50 204 LYS A C 1
ATOM 1638 O O . LYS A 1 204 ? 7.306 1.364 -26.249 1.00 70.50 204 LYS A O 1
ATOM 1643 N N . LYS A 1 205 ? 8.874 2.958 -26.118 1.00 81.31 205 LYS A N 1
ATOM 1644 C CA . LYS A 1 205 ? 10.004 2.098 -26.493 1.00 81.31 205 LYS A CA 1
ATOM 1645 C C . LYS A 1 205 ? 11.174 2.325 -25.546 1.00 81.31 205 LYS A C 1
ATOM 1647 O O . LYS A 1 205 ? 11.631 3.459 -25.403 1.00 81.31 205 LYS A O 1
ATOM 1652 N N . THR A 1 206 ? 11.667 1.252 -24.935 1.00 85.12 206 THR A N 1
ATOM 1653 C CA . THR A 1 206 ? 12.877 1.308 -24.116 1.00 85.12 206 THR A CA 1
ATOM 1654 C C . THR A 1 206 ? 14.117 1.447 -25.009 1.00 85.12 206 THR A C 1
ATOM 1656 O O . THR A 1 206 ? 14.185 0.839 -26.086 1.00 85.12 206 THR A O 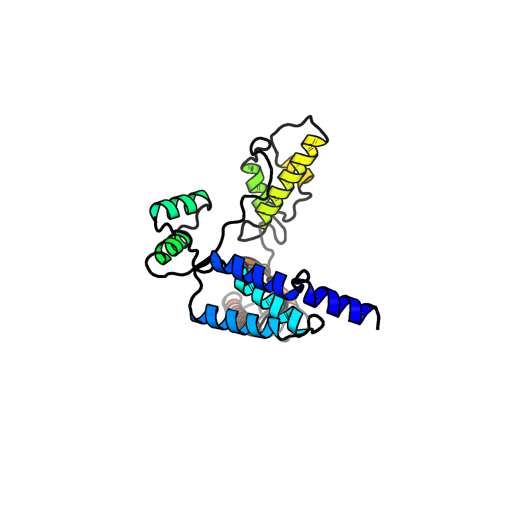1
ATOM 1659 N N . PRO A 1 207 ? 15.097 2.279 -24.619 1.00 88.88 207 PRO A N 1
ATOM 1660 C CA . PRO A 1 207 ? 16.366 2.366 -25.326 1.00 88.88 207 PRO A CA 1
ATOM 1661 C C . PRO A 1 207 ? 17.185 1.080 -25.143 1.00 88.88 207 PRO A C 1
ATOM 1663 O O . PRO A 1 207 ? 16.961 0.292 -24.226 1.00 88.88 207 PRO A O 1
ATOM 1666 N N . VAL A 1 208 ? 18.171 0.872 -26.020 1.00 89.50 208 VAL A N 1
ATOM 1667 C CA . VAL A 1 208 ? 19.087 -0.274 -25.919 1.00 89.50 208 VAL A CA 1
ATOM 1668 C C . VAL A 1 208 ? 19.834 -0.219 -24.586 1.00 89.50 208 VAL A C 1
ATOM 1670 O O . VAL A 1 208 ? 20.365 0.826 -24.210 1.00 89.50 208 VAL A O 1
ATOM 1673 N N . GLY A 1 209 ? 19.877 -1.354 -23.889 1.00 88.75 209 GLY A N 1
ATOM 1674 C CA . GLY A 1 209 ? 20.461 -1.456 -22.552 1.00 88.75 209 GLY A CA 1
ATOM 1675 C C . GLY A 1 209 ? 19.467 -1.199 -21.422 1.00 88.75 209 GLY A C 1
ATOM 1676 O O . GLY A 1 209 ? 19.857 -1.308 -20.271 1.00 88.75 209 GLY A O 1
ATOM 1677 N N . VAL A 1 210 ? 18.196 -0.909 -21.711 1.00 92.12 210 VAL A N 1
ATOM 1678 C CA . VAL A 1 210 ? 17.152 -0.791 -20.687 1.00 92.12 210 VAL A CA 1
ATOM 1679 C C . VAL A 1 210 ? 16.066 -1.830 -20.925 1.00 92.12 210 VAL A C 1
ATOM 1681 O O . VAL A 1 210 ? 15.526 -1.942 -22.028 1.00 92.12 210 VAL A O 1
ATOM 1684 N N . THR A 1 211 ? 15.720 -2.572 -19.877 1.00 90.88 211 THR A N 1
ATOM 1685 C CA . THR A 1 211 ? 14.608 -3.524 -19.896 1.00 90.88 211 THR A CA 1
ATOM 1686 C C . THR A 1 211 ? 13.625 -3.237 -18.772 1.00 90.88 211 THR A C 1
ATOM 1688 O O . THR A 1 211 ? 14.008 -2.816 -17.683 1.00 90.88 211 THR A O 1
ATOM 1691 N N . THR A 1 212 ? 12.344 -3.472 -19.035 1.00 89.00 212 THR A N 1
ATOM 1692 C CA . THR A 1 212 ? 11.296 -3.390 -18.017 1.00 89.00 212 THR A CA 1
ATOM 1693 C C . THR A 1 212 ? 11.285 -4.679 -17.196 1.00 89.00 212 THR A C 1
ATOM 1695 O O . THR A 1 212 ? 11.255 -5.771 -17.760 1.00 89.00 212 THR A O 1
ATOM 1698 N N . GLY A 1 213 ? 11.316 -4.548 -15.874 1.00 87.50 213 GLY A N 1
ATOM 1699 C CA . GLY A 1 213 ? 11.176 -5.629 -14.904 1.00 87.50 213 GLY A CA 1
ATOM 1700 C C . GLY A 1 213 ? 9.933 -5.429 -14.040 1.00 87.50 213 GLY A C 1
ATOM 1701 O O . GLY A 1 213 ? 9.517 -4.300 -13.784 1.00 87.50 213 GLY A O 1
ATOM 1702 N N . LEU A 1 214 ? 9.335 -6.529 -13.591 1.00 89.12 214 LEU A N 1
ATOM 1703 C CA . LEU A 1 214 ? 8.263 -6.512 -12.599 1.00 89.12 214 LEU A CA 1
ATOM 1704 C C . LEU A 1 214 ? 8.851 -6.901 -11.246 1.00 89.12 214 LEU A C 1
ATOM 1706 O O . LEU A 1 214 ? 9.610 -7.864 -11.155 1.00 89.12 214 LEU A O 1
ATOM 1710 N N . ALA A 1 215 ? 8.491 -6.156 -10.211 1.00 86.62 215 ALA A N 1
ATOM 1711 C CA . ALA A 1 215 ? 8.886 -6.413 -8.839 1.00 86.62 215 ALA A CA 1
ATOM 1712 C C . ALA A 1 215 ? 7.650 -6.503 -7.944 1.00 86.62 215 ALA A C 1
ATOM 1714 O O . ALA A 1 215 ? 6.606 -5.915 -8.233 1.00 86.62 215 ALA A O 1
ATOM 1715 N N . TRP A 1 216 ? 7.779 -7.240 -6.848 1.00 86.31 216 TRP A N 1
ATOM 1716 C CA . TRP A 1 216 ? 6.769 -7.310 -5.802 1.00 86.31 216 TRP A CA 1
ATOM 1717 C C . TRP A 1 216 ? 7.309 -6.659 -4.534 1.00 86.31 216 TRP A C 1
ATOM 1719 O O . TRP A 1 216 ? 8.423 -6.960 -4.110 1.00 86.31 216 TRP A O 1
ATOM 1729 N N . THR A 1 217 ? 6.510 -5.794 -3.922 1.00 80.94 217 THR A N 1
ATOM 1730 C CA . THR A 1 217 ? 6.778 -5.189 -2.618 1.00 80.94 217 THR A CA 1
ATOM 1731 C C . THR A 1 217 ? 5.649 -5.489 -1.647 1.00 80.94 217 THR A C 1
ATOM 1733 O O . THR A 1 217 ? 4.580 -5.966 -2.024 1.00 80.94 217 THR A O 1
ATOM 1736 N N . ALA A 1 218 ? 5.867 -5.164 -0.372 1.00 79.00 218 ALA A N 1
ATOM 1737 C CA . ALA A 1 218 ? 4.847 -5.309 0.662 1.00 79.00 218 ALA A CA 1
ATOM 1738 C C . ALA A 1 218 ? 3.564 -4.506 0.367 1.00 79.00 218 ALA A C 1
ATOM 1740 O O . ALA A 1 218 ? 2.489 -4.885 0.825 1.00 79.00 218 ALA A O 1
ATOM 1741 N N . VAL A 1 219 ? 3.664 -3.415 -0.402 1.00 75.88 219 VAL A N 1
ATOM 1742 C CA . VAL A 1 219 ? 2.527 -2.550 -0.761 1.00 75.88 219 VAL A CA 1
ATOM 1743 C C . VAL A 1 219 ? 1.896 -2.909 -2.113 1.00 75.88 219 VAL A C 1
ATOM 1745 O O . VAL A 1 219 ? 0.818 -2.410 -2.443 1.00 75.88 219 VAL A O 1
ATOM 1748 N N . GLY A 1 220 ? 2.520 -3.795 -2.894 1.00 81.12 220 GLY A N 1
ATOM 1749 C CA . GLY A 1 220 ? 1.963 -4.328 -4.136 1.00 81.12 220 GLY A CA 1
ATOM 1750 C C . GLY A 1 220 ? 3.000 -4.559 -5.233 1.00 81.12 220 GLY A C 1
ATOM 1751 O O . GLY A 1 220 ? 4.200 -4.636 -4.995 1.00 81.12 220 GLY A O 1
ATOM 1752 N N . GLY A 1 221 ? 2.525 -4.683 -6.471 1.00 84.31 221 GLY A N 1
ATOM 1753 C CA . GLY A 1 221 ? 3.394 -4.812 -7.639 1.00 84.31 221 GLY A CA 1
ATOM 1754 C C . GLY A 1 221 ? 3.973 -3.466 -8.079 1.00 84.31 221 GLY A C 1
ATOM 1755 O O . GLY A 1 221 ? 3.259 -2.465 -8.128 1.00 84.31 221 GLY A O 1
ATOM 1756 N N . ALA A 1 222 ? 5.246 -3.459 -8.463 1.00 82.00 222 ALA A N 1
ATOM 1757 C CA . ALA A 1 222 ? 5.936 -2.307 -9.027 1.00 82.00 222 ALA A CA 1
ATOM 1758 C C . ALA A 1 222 ? 6.582 -2.655 -10.373 1.00 82.00 222 ALA A C 1
ATOM 1760 O O . ALA A 1 222 ? 7.019 -3.781 -10.610 1.00 82.00 222 ALA A O 1
ATOM 1761 N N . VAL A 1 223 ? 6.659 -1.663 -11.258 1.00 84.81 223 VAL A N 1
ATOM 1762 C CA . VAL A 1 223 ? 7.379 -1.766 -12.531 1.00 84.81 223 VAL A CA 1
ATOM 1763 C C . VAL A 1 223 ? 8.704 -1.030 -12.389 1.00 84.81 223 VAL A C 1
ATOM 1765 O O . VAL A 1 223 ? 8.721 0.151 -12.044 1.00 84.81 223 VAL A O 1
ATOM 1768 N N . LEU A 1 224 ? 9.802 -1.721 -12.675 1.00 87.19 224 LEU A N 1
ATOM 1769 C CA . LEU A 1 224 ? 11.162 -1.199 -12.615 1.00 87.19 224 LEU A CA 1
ATOM 1770 C C . LEU A 1 224 ? 11.800 -1.167 -14.000 1.00 87.19 224 LEU A C 1
ATOM 1772 O O . LEU A 1 224 ? 11.455 -1.954 -14.880 1.00 87.19 224 LEU A O 1
ATOM 1776 N N . TYR A 1 225 ? 12.783 -0.291 -14.172 1.00 89.81 225 TYR A N 1
ATOM 1777 C CA . TYR A 1 225 ? 13.637 -0.276 -15.354 1.00 89.81 225 TYR A CA 1
ATOM 1778 C C . TYR A 1 225 ? 15.041 -0.695 -14.946 1.00 89.81 225 TYR A C 1
ATOM 1780 O O . TYR A 1 225 ? 15.703 0.005 -14.190 1.00 89.81 225 TYR A O 1
ATOM 1788 N N . VAL A 1 226 ? 15.473 -1.857 -15.426 1.00 91.50 226 VAL A N 1
ATOM 1789 C CA . VAL A 1 226 ? 16.837 -2.343 -15.226 1.00 91.50 226 VAL A CA 1
ATOM 1790 C C . VAL A 1 226 ? 17.695 -1.786 -16.348 1.00 91.50 226 VAL A C 1
ATOM 1792 O O . VAL A 1 226 ? 17.404 -2.004 -17.528 1.00 91.50 226 VAL A O 1
ATOM 1795 N N . GLU A 1 227 ? 18.743 -1.062 -15.977 1.00 92.44 227 GLU A N 1
ATOM 1796 C CA . GLU A 1 227 ? 19.598 -0.338 -16.907 1.00 92.44 227 GLU A CA 1
ATOM 1797 C C . GLU A 1 227 ? 20.991 -0.950 -16.948 1.00 92.44 227 GLU A C 1
ATOM 1799 O O . GLU A 1 227 ? 21.581 -1.296 -15.931 1.00 92.44 227 GLU A O 1
ATOM 1804 N N . CYS A 1 228 ? 21.537 -1.071 -18.146 1.00 90.56 228 CYS A N 1
ATOM 1805 C CA . CYS A 1 228 ? 22.811 -1.699 -18.418 1.00 90.56 228 CYS A CA 1
ATOM 1806 C C . CYS A 1 228 ? 23.596 -0.814 -19.383 1.00 90.56 228 CYS A C 1
ATOM 1808 O O . CYS A 1 228 ? 23.134 -0.497 -20.485 1.00 90.56 228 CYS A O 1
ATOM 1810 N N . ARG A 1 229 ? 24.794 -0.397 -18.967 1.00 88.06 229 ARG A N 1
ATOM 1811 C CA . ARG A 1 229 ? 25.688 0.430 -19.780 1.00 88.06 229 ARG A CA 1
ATOM 1812 C C . ARG A 1 229 ? 27.049 -0.244 -19.959 1.00 88.06 229 ARG A C 1
ATOM 1814 O O . ARG A 1 229 ? 27.649 -0.678 -18.972 1.00 88.06 229 ARG A O 1
ATOM 1821 N N . PRO A 1 230 ? 27.566 -0.314 -21.199 1.00 84.69 230 PRO A N 1
ATOM 1822 C CA . PRO A 1 230 ? 28.928 -0.762 -21.439 1.00 84.69 230 PRO A CA 1
ATOM 1823 C C . PRO A 1 230 ? 29.922 0.309 -20.972 1.00 84.69 230 PRO A C 1
ATOM 1825 O O . PRO A 1 230 ? 29.736 1.496 -21.240 1.00 84.69 230 PRO A O 1
ATOM 1828 N N . ARG A 1 231 ? 31.003 -0.112 -20.315 1.00 76.81 231 ARG A N 1
ATOM 1829 C CA . ARG A 1 231 ? 32.133 0.739 -19.936 1.00 76.81 231 ARG A CA 1
ATOM 1830 C C . ARG A 1 231 ? 33.416 0.185 -20.580 1.00 76.81 231 ARG A C 1
ATOM 1832 O O . ARG A 1 231 ? 33.847 -0.906 -20.206 1.00 76.81 231 ARG A O 1
ATOM 1839 N N . PRO A 1 232 ? 34.002 0.888 -21.565 1.00 64.00 232 PRO A N 1
ATOM 1840 C CA . PRO A 1 232 ? 35.101 0.355 -22.377 1.00 64.00 232 PRO A CA 1
ATOM 1841 C C . PRO A 1 232 ? 36.497 0.454 -21.731 1.00 64.00 232 PRO A C 1
ATOM 1843 O O . PRO A 1 232 ? 37.432 -0.154 -22.238 1.00 64.00 232 PRO A O 1
ATOM 1846 N N . GLU A 1 233 ? 36.666 1.180 -20.621 1.00 61.34 233 GLU A N 1
ATOM 1847 C CA . GLU A 1 233 ? 37.975 1.389 -19.980 1.00 61.34 233 GLU A CA 1
ATOM 1848 C C . GLU A 1 233 ? 38.184 0.499 -18.735 1.00 61.34 233 GLU A C 1
ATOM 1850 O O . GLU A 1 233 ? 37.299 0.389 -17.880 1.00 61.34 233 GLU A O 1
ATOM 1855 N N . GLY A 1 234 ? 39.380 -0.101 -18.608 1.00 56.25 234 GLY A N 1
ATOM 1856 C CA . GLY A 1 234 ? 39.823 -0.846 -17.415 1.00 56.25 234 GLY A CA 1
ATOM 1857 C C . GLY A 1 234 ? 39.512 -2.350 -17.415 1.00 56.25 234 GLY A C 1
ATOM 1858 O O . GLY A 1 234 ? 39.017 -2.869 -16.424 1.00 56.25 234 GLY A O 1
ATOM 1859 N N . GLY A 1 235 ? 39.778 -3.055 -18.516 1.00 58.44 235 GLY A N 1
ATOM 1860 C CA . GLY A 1 235 ? 39.412 -4.459 -18.744 1.00 58.44 235 GLY A CA 1
ATOM 1861 C C . GLY A 1 235 ? 39.763 -5.462 -17.633 1.00 58.44 235 GLY A C 1
ATOM 1862 O O . GLY A 1 235 ? 40.925 -5.779 -17.393 1.00 58.44 235 GLY A O 1
ATOM 1863 N N . SER A 1 236 ? 38.723 -6.003 -16.994 1.00 60.09 236 SER A N 1
ATOM 1864 C CA . SER A 1 236 ? 38.790 -7.202 -16.143 1.00 60.09 236 SER A CA 1
ATOM 1865 C C . SER A 1 236 ? 37.529 -8.077 -16.229 1.00 60.09 236 SER A C 1
ATOM 1867 O O . SER A 1 236 ? 37.374 -8.988 -15.425 1.00 60.09 236 SER A O 1
ATOM 1869 N N . GLY A 1 237 ? 36.604 -7.793 -17.160 1.00 61.69 237 GLY A N 1
ATOM 1870 C CA . GLY A 1 237 ? 35.350 -8.552 -17.309 1.00 61.69 237 GLY A CA 1
ATOM 1871 C C . GLY A 1 237 ? 34.386 -8.469 -16.115 1.00 61.69 237 GLY A C 1
ATOM 1872 O O . GLY A 1 237 ? 33.442 -9.247 -16.040 1.00 61.69 237 GLY A O 1
ATOM 1873 N N . GLN A 1 238 ? 34.614 -7.547 -15.175 1.00 71.62 238 GLN A N 1
ATOM 1874 C CA . GLN A 1 238 ? 33.814 -7.431 -13.954 1.00 71.62 238 GLN A CA 1
ATOM 1875 C C . GLN A 1 238 ? 32.470 -6.726 -14.189 1.00 71.62 238 GLN A C 1
ATOM 1877 O O . GLN A 1 238 ? 32.381 -5.747 -14.941 1.00 71.62 238 GLN A O 1
ATOM 1882 N N . LEU A 1 239 ? 31.444 -7.215 -13.487 1.00 83.50 239 LEU A N 1
ATOM 1883 C CA . LEU A 1 239 ? 30.115 -6.618 -13.400 1.00 83.50 239 LEU A CA 1
ATOM 1884 C C . LEU A 1 239 ? 30.075 -5.613 -12.247 1.00 83.50 239 LEU A C 1
ATOM 1886 O O . LEU A 1 239 ? 30.300 -5.974 -11.095 1.00 83.50 239 LEU A O 1
ATOM 1890 N N . LEU A 1 240 ? 29.777 -4.352 -12.550 1.00 87.62 240 LEU A N 1
ATOM 1891 C CA . LEU A 1 240 ? 29.502 -3.339 -11.534 1.00 87.62 240 LEU A CA 1
ATOM 1892 C C . LEU A 1 240 ? 27.998 -3.276 -11.294 1.00 87.62 240 LEU A C 1
ATOM 1894 O O . LEU A 1 240 ? 27.229 -3.038 -12.224 1.00 87.62 240 LEU A O 1
ATOM 1898 N N . LEU A 1 241 ? 27.602 -3.485 -10.044 1.00 90.06 241 LEU A N 1
ATOM 1899 C CA . LEU A 1 241 ? 26.213 -3.536 -9.609 1.00 90.06 241 LEU A CA 1
ATOM 1900 C C . LEU A 1 241 ? 25.872 -2.296 -8.776 1.00 90.06 241 LEU A C 1
ATOM 1902 O O . LEU A 1 241 ? 26.591 -1.974 -7.831 1.00 90.06 241 LEU A O 1
ATOM 1906 N N . THR A 1 242 ? 24.771 -1.609 -9.094 1.00 89.81 242 THR A N 1
ATOM 1907 C CA . THR A 1 242 ? 24.261 -0.476 -8.296 1.00 89.81 242 THR A CA 1
ATOM 1908 C C . THR A 1 242 ? 22.764 -0.563 -8.038 1.00 89.81 242 THR A C 1
ATOM 1910 O O . THR A 1 242 ? 22.011 -1.049 -8.879 1.00 89.81 242 THR A O 1
ATOM 1913 N N . GLY A 1 243 ? 22.337 0.015 -6.910 1.00 87.50 243 GLY A N 1
ATOM 1914 C CA . GLY A 1 243 ? 20.938 0.045 -6.465 1.00 87.50 243 GLY A CA 1
ATOM 1915 C C . GLY A 1 243 ? 20.651 -0.849 -5.261 1.00 87.50 243 GLY A C 1
ATOM 1916 O O . GLY A 1 243 ? 19.611 -1.488 -5.199 1.00 87.50 243 GLY A O 1
ATOM 1917 N N . ASN A 1 244 ? 21.609 -0.903 -4.328 1.00 87.75 244 ASN A N 1
ATOM 1918 C CA . ASN A 1 244 ? 21.463 -1.556 -3.026 1.00 87.75 244 ASN A CA 1
ATOM 1919 C C . ASN A 1 244 ? 20.988 -3.021 -3.100 1.00 87.75 244 ASN A C 1
ATOM 1921 O O . ASN A 1 244 ? 20.098 -3.464 -2.382 1.00 87.75 244 ASN A O 1
ATOM 1925 N N . LEU A 1 245 ? 21.583 -3.781 -4.018 1.00 87.69 245 LEU A N 1
ATOM 1926 C CA . LEU A 1 245 ? 21.204 -5.168 -4.254 1.00 87.69 245 LEU A CA 1
ATOM 1927 C C . LEU A 1 245 ? 21.660 -6.069 -3.099 1.00 87.69 245 LEU A C 1
ATOM 1929 O O . LEU A 1 245 ? 22.826 -6.033 -2.699 1.00 87.69 245 LEU A O 1
ATOM 1933 N N . GLY A 1 246 ? 20.753 -6.920 -2.617 1.00 88.81 246 GLY A N 1
ATOM 1934 C CA . GLY A 1 246 ? 21.081 -8.007 -1.692 1.00 88.81 246 GLY A CA 1
ATOM 1935 C C . GLY A 1 246 ? 21.896 -9.118 -2.363 1.00 88.81 246 GLY A C 1
ATOM 1936 O O . GLY A 1 246 ? 21.980 -9.190 -3.590 1.00 88.81 246 GLY A O 1
ATOM 1937 N N . ASP A 1 247 ? 22.477 -10.010 -1.562 1.00 91.75 247 ASP A N 1
ATOM 1938 C CA . ASP A 1 247 ? 23.441 -11.007 -2.054 1.00 91.75 247 ASP A CA 1
ATOM 1939 C C . ASP A 1 247 ? 22.835 -11.989 -3.065 1.00 91.75 247 ASP A C 1
ATOM 1941 O O . ASP A 1 247 ? 23.433 -12.232 -4.109 1.00 91.75 247 ASP A O 1
ATOM 1945 N N . VAL A 1 248 ? 21.584 -12.414 -2.858 1.00 93.06 248 VAL A N 1
ATOM 1946 C CA . VAL A 1 248 ? 20.840 -13.258 -3.816 1.00 93.06 248 VAL A CA 1
ATOM 1947 C C . VAL A 1 248 ? 20.741 -12.599 -5.198 1.00 93.06 248 VAL A C 1
ATOM 1949 O O . VAL A 1 248 ? 20.856 -13.255 -6.234 1.00 93.06 248 VAL A O 1
ATOM 1952 N N . MET A 1 249 ? 20.552 -11.278 -5.237 1.00 90.75 249 MET A N 1
ATOM 1953 C CA . MET A 1 249 ? 20.435 -10.545 -6.496 1.00 90.75 249 MET A CA 1
ATOM 1954 C C . MET A 1 249 ? 21.802 -10.322 -7.153 1.00 90.75 249 MET A C 1
ATOM 1956 O O . MET A 1 249 ? 21.893 -10.299 -8.384 1.00 90.75 249 MET A O 1
ATOM 1960 N N . LYS A 1 250 ? 22.877 -10.206 -6.361 1.00 91.19 250 LYS A N 1
ATOM 1961 C CA . LYS A 1 250 ? 24.252 -10.176 -6.882 1.00 91.19 250 LYS A CA 1
ATOM 1962 C C . LYS A 1 250 ? 24.599 -11.501 -7.558 1.00 91.19 250 LYS A C 1
ATOM 1964 O O . LYS A 1 250 ? 24.993 -11.486 -8.721 1.00 91.19 250 LYS A O 1
ATOM 1969 N N . GLU A 1 251 ? 24.340 -12.625 -6.890 1.00 92.00 251 GLU A N 1
ATOM 1970 C CA . GLU A 1 251 ? 24.539 -13.969 -7.450 1.00 92.00 251 GLU A CA 1
ATOM 1971 C C . GLU A 1 251 ? 23.725 -14.169 -8.735 1.00 92.00 251 GLU A C 1
ATOM 1973 O O . GLU A 1 251 ? 24.259 -14.576 -9.769 1.00 92.00 251 GLU A O 1
ATOM 1978 N N . SER A 1 252 ? 22.441 -13.791 -8.722 1.00 94.25 252 SER A N 1
ATOM 1979 C CA . SER A 1 252 ? 21.594 -13.865 -9.917 1.00 94.25 252 SER A CA 1
ATOM 1980 C C . SER A 1 252 ? 22.147 -13.035 -11.081 1.00 94.25 252 SER A C 1
ATOM 1982 O O . SER A 1 252 ? 22.008 -13.430 -12.241 1.00 94.25 252 SER A O 1
ATOM 1984 N N . SER A 1 253 ? 22.764 -11.887 -10.794 1.00 91.19 253 SER A N 1
ATOM 1985 C CA . SER A 1 253 ? 23.343 -11.011 -11.815 1.00 91.19 253 SER A CA 1
ATOM 1986 C C . SER A 1 253 ? 24.619 -11.604 -12.426 1.00 91.19 253 SER A C 1
ATOM 1988 O O . SER A 1 253 ? 24.825 -11.504 -13.637 1.00 91.19 253 SER A O 1
ATOM 1990 N N . GLU A 1 254 ? 25.447 -12.283 -11.628 1.00 88.75 254 GLU A N 1
ATOM 1991 C CA . GLU A 1 254 ? 26.631 -13.007 -12.114 1.00 88.75 254 GLU A CA 1
ATOM 1992 C C . GLU A 1 254 ? 26.259 -14.218 -12.983 1.00 88.75 254 GLU A C 1
ATOM 1994 O O . GLU A 1 254 ? 26.852 -14.444 -14.046 1.00 88.75 254 GLU A O 1
ATOM 1999 N N . ILE A 1 255 ? 25.219 -14.963 -12.593 1.00 92.06 255 ILE A N 1
ATOM 2000 C CA . ILE A 1 255 ? 24.674 -16.061 -13.406 1.00 92.06 255 ILE A CA 1
ATOM 2001 C C . ILE A 1 255 ? 24.163 -15.516 -14.745 1.00 92.06 255 ILE A C 1
ATOM 2003 O O . ILE A 1 255 ? 24.486 -16.060 -15.805 1.00 92.06 255 ILE A O 1
ATOM 2007 N N . ALA A 1 256 ? 23.412 -14.410 -14.721 1.00 91.31 256 ALA A N 1
ATOM 2008 C CA . ALA A 1 256 ? 22.907 -13.772 -15.934 1.00 91.31 256 ALA A CA 1
ATOM 2009 C C . ALA A 1 256 ? 24.042 -13.318 -16.867 1.00 91.31 256 ALA A C 1
ATOM 2011 O O . ALA A 1 256 ? 23.940 -13.493 -18.087 1.00 91.31 256 ALA A O 1
ATOM 2012 N N . LEU A 1 257 ? 25.143 -12.792 -16.318 1.00 87.44 257 LEU A N 1
ATOM 2013 C CA . LEU A 1 257 ? 26.334 -12.447 -17.096 1.00 87.44 257 LEU A CA 1
ATOM 2014 C C . LEU A 1 257 ? 26.944 -13.687 -17.763 1.00 87.44 257 LEU A C 1
ATOM 2016 O O . LEU A 1 257 ? 27.201 -13.665 -18.967 1.00 87.44 257 LEU A O 1
ATOM 2020 N N . THR A 1 258 ? 27.107 -14.776 -17.013 1.00 87.31 258 THR A N 1
ATOM 2021 C CA . THR A 1 258 ? 27.675 -16.040 -17.511 1.00 87.31 258 THR A CA 1
ATOM 2022 C C . THR A 1 258 ? 26.846 -16.615 -18.666 1.00 87.31 258 THR A C 1
ATOM 2024 O O . THR A 1 258 ? 27.376 -16.993 -19.717 1.00 87.31 258 THR A O 1
ATOM 2027 N N . VAL A 1 259 ? 25.517 -16.624 -18.519 1.00 90.06 259 VAL A N 1
ATOM 2028 C CA . VAL A 1 259 ? 24.592 -17.061 -19.577 1.00 90.06 259 VAL A CA 1
ATOM 2029 C C . VAL A 1 259 ? 24.682 -16.141 -20.795 1.00 90.06 259 VAL A C 1
ATOM 2031 O O . VAL A 1 259 ? 24.734 -16.620 -21.930 1.00 90.06 259 VAL A O 1
ATOM 2034 N N . SER A 1 260 ? 24.756 -14.827 -20.576 1.00 87.38 260 SER A N 1
ATOM 2035 C CA . SER A 1 260 ? 24.863 -13.836 -21.651 1.00 87.38 260 SER A CA 1
ATOM 2036 C C . SER A 1 260 ? 26.159 -13.990 -22.450 1.00 87.38 260 SER A C 1
ATOM 2038 O O . SER A 1 260 ? 26.124 -13.933 -23.678 1.00 87.38 260 SER A O 1
ATOM 2040 N N . GLN A 1 261 ? 27.287 -14.254 -21.785 1.00 84.00 261 GLN A N 1
ATOM 2041 C CA . GLN A 1 261 ? 28.575 -14.535 -22.430 1.00 84.00 261 GLN A CA 1
ATOM 2042 C C . GLN A 1 261 ? 28.507 -15.780 -23.323 1.00 84.00 261 GLN A C 1
ATOM 2044 O O . GLN A 1 261 ? 28.910 -15.734 -24.487 1.00 84.00 261 GLN A O 1
ATOM 2049 N N . SER A 1 262 ? 27.946 -16.876 -22.802 1.00 86.56 262 SER A N 1
ATOM 2050 C CA . SER A 1 262 ? 27.758 -18.123 -23.556 1.00 86.56 262 SER A CA 1
ATOM 2051 C C . SER A 1 262 ? 26.849 -17.920 -24.775 1.00 86.56 262 SER A C 1
ATOM 2053 O O . SER A 1 262 ? 27.170 -18.338 -25.893 1.00 86.56 262 SER A O 1
ATOM 2055 N N . PHE A 1 263 ? 25.737 -17.204 -24.589 1.00 88.69 263 PHE A N 1
ATOM 2056 C CA . PHE A 1 263 ? 24.796 -16.896 -25.662 1.00 88.69 263 PHE A CA 1
ATOM 2057 C C . PHE A 1 263 ? 25.424 -16.027 -26.758 1.00 88.69 263 PHE A C 1
ATOM 2059 O O . PHE A 1 263 ? 25.236 -16.302 -27.947 1.00 88.69 263 PHE A O 1
ATOM 2066 N N . LEU A 1 264 ? 26.180 -14.998 -26.368 1.00 85.62 264 LEU A N 1
ATOM 2067 C CA . LEU A 1 264 ? 26.814 -14.065 -27.291 1.00 85.62 264 LEU A CA 1
ATOM 2068 C C . LEU A 1 264 ? 27.894 -14.757 -28.126 1.00 85.62 264 LEU A C 1
ATOM 2070 O O . LEU A 1 264 ? 27.868 -14.618 -29.344 1.00 85.62 264 LEU A O 1
ATOM 2074 N N . LYS A 1 265 ? 28.735 -15.606 -27.518 1.00 83.50 265 LYS A N 1
ATOM 2075 C CA . LYS A 1 265 ? 29.743 -16.406 -28.236 1.00 83.50 265 LYS A CA 1
ATOM 2076 C C . LYS A 1 265 ? 29.128 -17.333 -29.289 1.00 83.50 265 LYS A C 1
ATOM 2078 O O . LYS A 1 265 ? 29.695 -17.516 -30.360 1.00 83.50 265 LYS A O 1
ATOM 2083 N N . ARG A 1 266 ? 27.961 -17.920 -28.998 1.00 86.81 266 ARG A N 1
ATOM 2084 C CA . ARG A 1 266 ? 27.258 -18.811 -29.935 1.00 86.81 266 ARG A CA 1
ATOM 2085 C C . ARG A 1 266 ? 26.636 -18.057 -31.112 1.00 86.81 266 ARG A C 1
ATOM 2087 O O . ARG A 1 266 ? 26.621 -18.579 -32.220 1.00 86.81 266 ARG A O 1
ATOM 2094 N N . LYS A 1 267 ? 26.055 -16.880 -30.861 1.00 88.19 267 LYS A N 1
ATOM 2095 C CA . LYS A 1 267 ? 25.271 -16.138 -31.862 1.00 88.19 267 LYS A CA 1
ATOM 2096 C C . LYS A 1 267 ? 26.099 -15.124 -32.654 1.00 88.19 267 LYS A C 1
ATOM 2098 O O . LYS A 1 267 ? 25.812 -14.904 -33.824 1.00 88.19 267 LYS A O 1
ATOM 2103 N N . TYR A 1 268 ? 27.102 -14.525 -32.022 1.00 86.69 268 TYR A N 1
ATOM 2104 C CA . TYR A 1 268 ? 27.988 -13.519 -32.601 1.00 86.69 268 TYR A CA 1
ATOM 2105 C C . TYR A 1 268 ? 29.448 -13.852 -32.253 1.00 86.69 268 TYR A C 1
ATOM 2107 O O . TYR A 1 268 ? 30.012 -13.237 -31.348 1.00 86.69 268 TYR A O 1
ATOM 2115 N N . PRO A 1 269 ? 30.062 -14.827 -32.948 1.00 81.81 269 PRO A N 1
ATOM 2116 C CA . PRO A 1 269 ? 31.425 -15.275 -32.654 1.00 81.81 269 PRO A CA 1
ATOM 2117 C C . PRO A 1 269 ? 32.486 -14.175 -32.784 1.00 81.81 269 PRO A C 1
ATOM 2119 O O . PRO A 1 269 ? 33.475 -14.212 -32.065 1.00 81.81 269 PRO A O 1
ATOM 2122 N N . ASP A 1 270 ? 32.252 -13.181 -33.647 1.00 82.62 270 ASP A N 1
ATOM 2123 C CA . ASP A 1 270 ? 33.163 -12.048 -33.870 1.00 82.62 270 ASP A CA 1
ATOM 2124 C C . ASP A 1 270 ? 33.078 -10.972 -32.769 1.00 82.62 270 ASP A C 1
ATOM 2126 O O . ASP A 1 270 ? 33.856 -10.017 -32.749 1.00 82.62 270 ASP A O 1
ATOM 2130 N N . ASN A 1 271 ? 32.098 -11.076 -31.863 1.00 78.38 271 ASN A N 1
ATOM 2131 C CA . ASN A 1 271 ? 31.884 -10.096 -30.808 1.00 78.38 271 ASN A CA 1
ATOM 2132 C C . ASN A 1 271 ? 32.561 -10.531 -29.503 1.00 78.38 271 ASN A C 1
ATOM 2134 O O . ASN A 1 271 ? 32.001 -11.258 -28.684 1.00 78.38 271 ASN A O 1
ATOM 2138 N N . ASP A 1 272 ? 33.750 -9.991 -29.273 1.00 72.62 272 ASP A N 1
ATOM 2139 C CA . ASP A 1 272 ? 34.564 -10.297 -28.097 1.00 72.62 272 ASP A CA 1
ATOM 2140 C C . ASP A 1 272 ? 34.263 -9.432 -26.863 1.00 72.62 272 ASP A C 1
ATOM 2142 O O . ASP A 1 272 ? 34.936 -9.566 -25.833 1.00 72.62 272 ASP A O 1
ATOM 2146 N N . PHE A 1 273 ? 33.280 -8.527 -26.942 1.00 75.31 273 PHE A N 1
ATOM 2147 C CA . PHE A 1 273 ? 33.066 -7.482 -25.936 1.00 75.31 273 PHE A CA 1
ATOM 2148 C C . PHE A 1 273 ? 32.882 -8.044 -24.516 1.00 75.31 273 PHE A C 1
ATOM 2150 O O . PHE A 1 273 ? 33.477 -7.531 -23.568 1.00 75.31 273 PHE A O 1
ATOM 2157 N N . LEU A 1 274 ? 32.105 -9.125 -24.379 1.00 71.12 274 LEU A N 1
ATOM 2158 C CA . LEU A 1 274 ? 31.814 -9.767 -23.089 1.00 71.12 274 LEU A CA 1
ATOM 2159 C C . LEU A 1 274 ? 32.732 -10.944 -22.746 1.00 71.12 274 LEU A C 1
ATOM 2161 O O . LEU A 1 274 ? 32.711 -11.402 -21.607 1.00 71.12 274 LEU A O 1
ATOM 2165 N N . VAL A 1 275 ? 33.504 -11.449 -23.711 1.00 64.00 275 VAL A N 1
ATOM 2166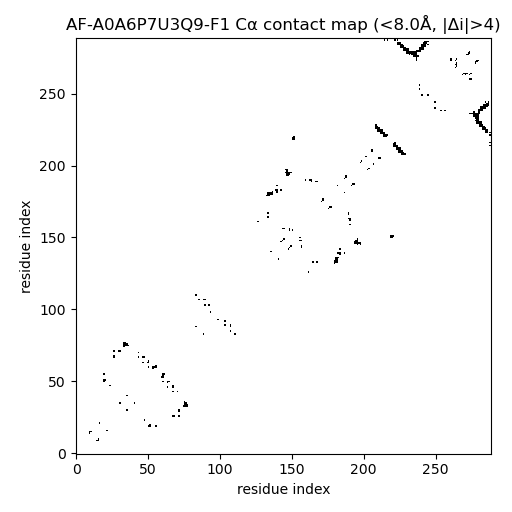 C CA . VAL A 1 275 ? 34.209 -12.740 -23.609 1.00 64.00 275 VAL A CA 1
ATOM 2167 C C . VAL A 1 275 ? 35.709 -12.567 -23.348 1.00 64.00 275 VAL A C 1
ATOM 2169 O O . VAL A 1 275 ? 36.301 -13.401 -22.672 1.00 64.00 275 VAL A O 1
ATOM 2172 N N . LEU A 1 276 ? 36.337 -11.484 -23.825 1.00 55.22 276 LEU A N 1
ATOM 2173 C CA . LEU A 1 276 ? 37.796 -11.297 -23.734 1.00 55.22 276 LEU A CA 1
ATOM 2174 C C . LEU A 1 276 ? 38.257 -10.336 -22.626 1.00 55.22 276 LEU A C 1
ATOM 2176 O O . LEU A 1 276 ? 39.324 -9.738 -22.747 1.00 55.22 276 LEU A O 1
ATOM 2180 N N . ASN A 1 277 ? 37.470 -10.135 -21.562 1.00 59.69 277 ASN A N 1
ATOM 2181 C CA . ASN A 1 277 ? 37.765 -9.163 -20.490 1.00 59.69 277 ASN A CA 1
ATOM 2182 C C . ASN A 1 277 ? 38.015 -7.721 -20.987 1.00 59.69 277 ASN A C 1
ATOM 2184 O O . ASN A 1 277 ? 38.512 -6.889 -20.232 1.00 59.69 277 ASN A O 1
ATOM 2188 N N . LYS A 1 278 ? 37.657 -7.409 -22.242 1.00 61.53 278 LYS A N 1
ATOM 2189 C CA . LYS A 1 278 ? 37.902 -6.110 -22.889 1.00 61.53 278 LYS A CA 1
ATOM 2190 C C . LYS A 1 278 ? 36.918 -5.031 -22.430 1.00 61.53 278 LYS A C 1
ATOM 2192 O O . LYS A 1 278 ? 37.282 -3.863 -22.412 1.00 61.53 278 LYS A O 1
ATOM 2197 N N . GLY A 1 279 ? 35.696 -5.410 -22.050 1.00 64.69 279 GLY A N 1
ATOM 2198 C CA . GLY A 1 279 ? 34.659 -4.495 -21.569 1.00 64.69 279 GLY A CA 1
ATOM 2199 C C . GLY A 1 279 ? 34.232 -4.778 -20.129 1.00 64.69 279 GLY A C 1
ATOM 2200 O O . GLY A 1 279 ? 34.305 -5.911 -19.654 1.00 64.69 279 GLY A O 1
ATOM 2201 N N . ARG A 1 280 ? 33.761 -3.738 -19.435 1.00 77.00 280 ARG A N 1
ATOM 2202 C CA . ARG A 1 280 ? 32.997 -3.847 -18.183 1.00 77.00 280 ARG A CA 1
ATOM 2203 C C . ARG A 1 280 ? 31.531 -3.524 -18.453 1.00 77.00 280 ARG A C 1
ATOM 2205 O O . ARG A 1 280 ? 31.225 -2.707 -19.323 1.00 77.00 280 ARG A O 1
ATOM 2212 N N . ILE A 1 281 ? 30.629 -4.135 -17.694 1.00 86.12 281 ILE A N 1
ATOM 2213 C CA . ILE A 1 281 ? 29.212 -3.759 -17.687 1.00 86.12 281 ILE A CA 1
ATOM 2214 C C . ILE A 1 281 ? 28.900 -3.091 -16.356 1.00 86.12 281 ILE A C 1
ATOM 2216 O O . ILE A 1 281 ? 29.262 -3.606 -15.299 1.00 86.12 281 ILE A O 1
ATOM 2220 N N . HIS A 1 282 ? 28.184 -1.972 -16.409 1.00 89.88 282 HIS A N 1
ATOM 2221 C CA . HIS A 1 282 ? 27.503 -1.419 -15.250 1.00 89.88 282 HIS A CA 1
ATOM 2222 C C . HIS A 1 282 ? 26.014 -1.739 -15.360 1.00 89.88 282 HIS A C 1
ATOM 2224 O O . HIS A 1 282 ? 25.342 -1.250 -16.268 1.00 89.88 282 HIS A O 1
ATOM 2230 N N . LEU A 1 283 ? 25.526 -2.582 -14.452 1.00 91.31 283 LEU A N 1
ATOM 2231 C CA . LEU A 1 283 ? 24.118 -2.909 -14.285 1.00 91.31 283 LEU A CA 1
ATOM 2232 C C . LEU A 1 283 ? 23.559 -2.141 -13.083 1.00 91.31 283 LEU A C 1
ATOM 2234 O O . LEU A 1 283 ? 24.025 -2.292 -11.952 1.00 91.31 283 LEU A O 1
ATOM 2238 N N . HIS A 1 284 ? 22.545 -1.327 -13.336 1.00 91.94 284 HIS A N 1
ATOM 2239 C CA . HIS A 1 284 ? 21.767 -0.650 -12.319 1.00 91.94 284 HIS A CA 1
ATOM 2240 C C . HIS A 1 284 ? 20.381 -1.282 -12.220 1.00 91.94 284 HIS A C 1
ATOM 2242 O O . HIS A 1 284 ? 19.641 -1.363 -13.202 1.00 91.94 284 HIS A O 1
ATOM 2248 N N . VAL A 1 285 ? 20.029 -1.709 -11.011 1.00 90.94 285 VAL A N 1
ATOM 2249 C CA . VAL A 1 285 ? 18.690 -2.182 -10.668 1.00 90.94 285 VAL A CA 1
ATOM 2250 C C . VAL A 1 285 ? 18.132 -1.214 -9.628 1.00 90.94 285 VAL A C 1
ATOM 2252 O O . VAL A 1 285 ? 18.680 -1.164 -8.532 1.00 90.94 285 VAL A O 1
ATOM 2255 N N . PRO A 1 286 ? 17.103 -0.414 -9.939 1.00 86.69 286 PRO A N 1
ATOM 2256 C CA . PRO A 1 286 ? 16.529 0.509 -8.969 1.00 86.69 286 PRO A CA 1
ATOM 2257 C C . PRO A 1 286 ? 15.943 -0.241 -7.771 1.00 86.69 286 PRO A C 1
ATOM 2259 O O . PRO A 1 286 ? 15.329 -1.296 -7.934 1.00 86.69 286 PRO A O 1
ATOM 2262 N N . GLU A 1 287 ? 16.097 0.328 -6.579 1.00 80.00 287 GLU A N 1
ATOM 2263 C CA . GLU A 1 287 ? 15.422 -0.167 -5.382 1.00 80.00 287 GLU A CA 1
ATOM 2264 C C . GLU A 1 287 ? 13.936 0.201 -5.450 1.00 80.00 287 GLU A C 1
ATOM 2266 O O . GLU A 1 287 ? 13.578 1.312 -5.859 1.00 80.00 287 GLU A O 1
ATOM 2271 N N . VAL A 1 288 ? 13.066 -0.737 -5.075 1.00 67.25 288 VAL A N 1
ATOM 2272 C CA . VAL A 1 288 ? 11.644 -0.433 -4.925 1.00 67.25 288 VAL A CA 1
ATOM 2273 C C . VAL A 1 288 ? 11.433 0.084 -3.509 1.00 67.25 288 VAL A C 1
ATOM 2275 O O . VAL A 1 288 ? 11.580 -0.679 -2.556 1.00 67.25 288 VAL A O 1
ATOM 2278 N N . ILE A 1 289 ? 11.112 1.370 -3.388 1.00 54.50 289 ILE A N 1
ATOM 2279 C CA . ILE A 1 289 ? 10.624 1.977 -2.142 1.00 54.50 289 ILE A CA 1
ATOM 2280 C C . ILE A 1 289 ? 9.126 1.697 -2.013 1.00 54.50 289 ILE A C 1
ATOM 2282 O O . ILE A 1 289 ? 8.420 1.836 -3.041 1.00 54.50 289 ILE A O 1
#

InterPro domains:
  IPR008269 Peptidase S16, Lon proteolytic domain [PF05362] (183-287)
  IPR008269 Peptidase S16, Lon proteolytic domain [PS51786] (205-289)
  IPR014721 Small ribosomal subunit protein uS5 domain 2-type fold, subgroup [G3DSA:3.30.230.10] (200-288)
  IPR020568 Ribosomal protein uS5 domain 2-type superfamily [SSF54211] (208-285)
  IPR027065 Lon protease [PTHR43718] (1-108)
  IPR027417 P-loop containing nucleoside triphosphate hydrolase [SSF52540] (124-196)
  IPR054594 Lon protease, AAA+ ATPase lid domain [PF22667] (125-173)

Nearest PDB structures (foldseek):
  7ksm-assembly1_E  TM=8.285E-01  e=3.917E-19  Homo sapiens
  9cc3-assembly1_F  TM=6.126E-01  e=4.595E-20  Homo sapiens
  7p0m-assembly1_B  TM=6.187E-01  e=4.970E-19  Homo sapiens
  7p0m-assembly1_A  TM=5.778E-01  e=9.013E-19  Homo sapiens
  7sxo-assembly1_A  TM=5.947E-01  e=9.722E-15  Saccharomyces cerevisiae S288C

pLDDT: mean 75.28, std 15.09, range [27.86, 94.25]

Radius of gyration: 35.3 Å; Cα contacts (8 Å, |Δi|>4): 243; chains: 1; bounding box: 68×54×101 Å

Sequence (289 aa):
MLNEQLKAIKRELGILKDDKDSVSEKFRQRLASLTVPVTIMEVIEQELAKLSNLESSSAEFSVTRNYLDWLTSIPWGRYTEDSLDLVKAREILDHDHYGMTEAKDRILVVQPSSNCLGVYSLISENTGLVLDQLTIEKSVLQTLIRFYTRESGVRNLNHLIERIYRKAALNSILNPVNEKNLTPERLADLIGPVKYPENTFYGKKTPVGVTTGLAWTAVGGAVLYVECRPRPEGGSGQLLLTGNLGDVMKESSEIALTVSQSFLKRKYPDNDFLVLNKGRIHLHVPEVI

Foldseek 3Di:
DVVVVVVVVCVVVVPDPDPLNVLLVVLVVLVVVADADPVLVVVLVVLNVVLVPDDPPDPVNVVSSVVSVVSSVDRHPDDDDDDLPLVVLLVVCVVVDPDPVVVNVVVSVVSVPDDDDDDDDDDPPPQPDDPPQADEDPVQLVCCPQFVDDFPDCPSVVVLVSQLSVVSVVCCVVPVDDDRYDDNVCSCVRRNDGPHDQQPDHHPDDDPQWDWDWDADPRGIDIWIKGKDKDQPDFDLDEAEDAPDDPVVVVVVVVVLVVVQVVCCVPPVVDCANPVSRIYMYIYTHDDD